Protein AF-A6UMP5-F1 (afdb_monomer)

Structure (mmCIF, N/CA/C/O backbone):
data_AF-A6UMP5-F1
#
_entry.id   AF-A6UMP5-F1
#
loop_
_atom_site.group_PDB
_atom_site.id
_atom_site.type_symbol
_atom_site.label_atom_id
_atom_site.label_alt_id
_atom_site.label_comp_id
_atom_site.label_asym_id
_atom_site.label_entity_id
_atom_site.label_seq_id
_atom_site.pdbx_PDB_ins_code
_atom_site.Cartn_x
_atom_site.Cartn_y
_atom_site.Cartn_z
_atom_site.occupancy
_atom_site.B_iso_or_equiv
_atom_site.auth_seq_id
_atom_site.auth_comp_id
_atom_site.auth_asym_id
_atom_site.auth_atom_id
_atom_site.pdbx_PDB_model_num
ATOM 1 N N . MET A 1 1 ? -2.781 -29.805 78.382 1.00 37.91 1 MET A N 1
ATOM 2 C CA . MET A 1 1 ? -1.887 -30.383 77.356 1.00 37.91 1 MET A CA 1
ATOM 3 C C . MET A 1 1 ? -2.589 -30.325 75.996 1.00 37.91 1 MET A C 1
ATOM 5 O O . MET A 1 1 ? -3.652 -30.906 75.868 1.00 37.91 1 MET A O 1
ATOM 9 N N . VAL A 1 2 ? -2.044 -29.500 75.085 1.00 35.91 2 VAL A N 1
ATOM 10 C CA . VAL A 1 2 ? -1.902 -29.628 73.604 1.00 35.91 2 VAL A CA 1
ATOM 11 C C . VAL A 1 2 ? -2.982 -30.444 72.845 1.00 35.91 2 VAL A C 1
ATOM 13 O O . VAL A 1 2 ? -3.069 -31.644 73.050 1.00 35.91 2 VAL A O 1
ATOM 16 N N . ARG A 1 3 ? -3.932 -29.865 72.080 1.00 38.81 3 ARG A N 1
ATOM 17 C CA . ARG A 1 3 ? -3.920 -29.326 70.679 1.00 38.81 3 ARG A CA 1
ATOM 18 C C . ARG A 1 3 ? -3.433 -30.275 69.549 1.00 38.81 3 ARG A C 1
ATOM 20 O O . ARG A 1 3 ? -2.250 -30.546 69.427 1.00 38.81 3 ARG A O 1
ATOM 27 N N . SER A 1 4 ? -4.336 -30.626 68.627 1.00 38.28 4 SER A N 1
ATOM 28 C CA . SER A 1 4 ? -4.109 -30.963 67.196 1.00 38.28 4 SER A CA 1
ATOM 29 C C . SER A 1 4 ? -5.464 -30.737 66.507 1.00 38.28 4 SER A C 1
ATOM 31 O O . SER A 1 4 ? -6.439 -31.331 66.945 1.00 38.28 4 SER A O 1
ATOM 33 N N . ILE A 1 5 ? -5.731 -29.747 65.645 1.00 47.59 5 ILE A N 1
ATOM 34 C CA . ILE A 1 5 ? -5.129 -29.271 64.382 1.00 47.59 5 ILE A CA 1
ATOM 35 C C . ILE A 1 5 ? -5.067 -30.364 63.308 1.00 47.59 5 ILE A C 1
ATOM 37 O O . ILE A 1 5 ? -4.047 -31.019 63.145 1.00 47.59 5 ILE A O 1
ATOM 41 N N . PHE A 1 6 ? -6.141 -30.481 62.521 1.00 43.03 6 PHE A N 1
ATOM 42 C CA . PHE A 1 6 ? -6.055 -30.896 61.122 1.00 43.03 6 PHE A CA 1
ATOM 43 C C . PHE A 1 6 ? -6.537 -29.736 60.252 1.00 43.03 6 PHE A C 1
ATOM 45 O O . PHE A 1 6 ? -7.717 -29.394 60.210 1.00 43.03 6 PHE A O 1
ATOM 52 N N . SER A 1 7 ? -5.556 -29.083 59.638 1.00 39.84 7 SER A N 1
ATOM 53 C CA . SER A 1 7 ? -5.697 -27.958 58.724 1.00 39.84 7 SER A CA 1
ATOM 54 C C . SER A 1 7 ? -5.942 -28.514 57.320 1.00 39.84 7 SER A C 1
ATOM 56 O O . SER A 1 7 ? -5.089 -29.221 56.788 1.00 39.84 7 SER A O 1
ATOM 58 N N . SER A 1 8 ? -7.107 -28.237 56.732 1.00 44.28 8 SER A N 1
ATOM 59 C CA . SER A 1 8 ? -7.372 -28.530 55.318 1.00 44.28 8 SER A CA 1
ATOM 60 C C . SER A 1 8 ? -6.789 -27.409 54.462 1.00 44.28 8 SER A C 1
ATOM 62 O O . SER A 1 8 ? -7.258 -26.274 54.501 1.00 44.28 8 SER A O 1
ATOM 64 N N . VAL A 1 9 ? -5.737 -27.7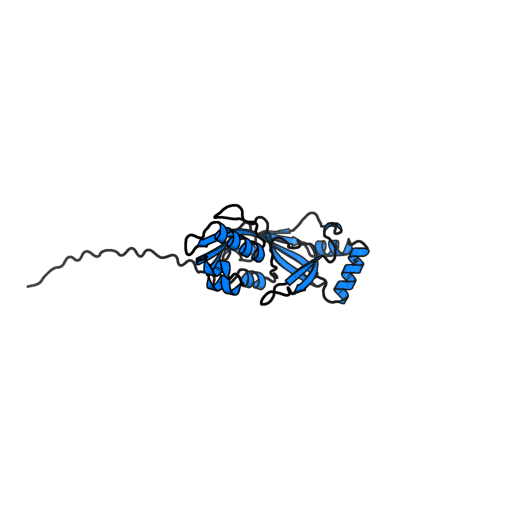35 53.714 1.00 45.66 9 VAL A N 1
ATOM 65 C CA . VAL A 1 9 ? -5.087 -26.847 52.746 1.00 45.66 9 VAL A CA 1
ATOM 66 C C . VAL A 1 9 ? -5.978 -26.745 51.509 1.00 45.66 9 VAL A C 1
ATOM 68 O O . VAL A 1 9 ? -6.121 -27.699 50.748 1.00 45.66 9 VAL A O 1
ATOM 71 N N . LEU A 1 10 ? -6.596 -25.579 51.327 1.00 44.38 10 LEU A N 1
ATOM 72 C CA . LEU A 1 10 ? -7.354 -25.224 50.133 1.00 44.38 10 LEU A CA 1
ATOM 73 C C . LEU A 1 10 ? -6.360 -24.872 49.015 1.00 44.38 10 LEU A C 1
ATOM 75 O O . LEU A 1 10 ? -5.630 -23.884 49.108 1.00 44.38 10 LEU A O 1
ATOM 79 N N . ALA A 1 11 ? -6.303 -25.704 47.977 1.00 43.59 11 ALA A N 1
ATOM 80 C CA . ALA A 1 11 ? -5.473 -25.477 46.802 1.00 43.59 11 ALA A CA 1
ATOM 81 C C . ALA A 1 11 ? -5.985 -24.257 46.013 1.00 43.59 11 ALA A C 1
ATOM 83 O O . ALA A 1 11 ? -7.078 -24.283 45.447 1.00 43.59 11 ALA A O 1
ATOM 84 N N . LEU A 1 12 ? -5.185 -23.187 45.967 1.00 40.38 12 LEU A N 1
ATOM 85 C CA . LEU A 1 12 ? -5.377 -22.085 45.028 1.00 40.38 12 LEU A CA 1
ATOM 86 C C . LEU A 1 12 ? -5.083 -22.584 43.608 1.00 40.38 12 LEU A C 1
ATOM 88 O O . LEU A 1 12 ? -3.931 -22.822 43.245 1.00 40.38 12 LEU A O 1
ATOM 92 N N . VAL A 1 13 ? -6.125 -22.690 42.786 1.00 44.62 13 VAL A N 1
ATOM 93 C CA . VAL A 1 13 ? -5.982 -22.769 41.331 1.00 44.62 13 VAL A CA 1
ATOM 94 C C . VAL A 1 13 ? -5.606 -21.371 40.844 1.00 44.62 13 VAL A C 1
ATOM 96 O O . VAL A 1 13 ? -6.455 -20.490 40.709 1.00 44.62 13 VAL A O 1
ATOM 99 N N . LEU A 1 14 ? -4.310 -21.153 40.621 1.00 41.78 14 LEU A N 1
ATOM 100 C CA . LEU A 1 14 ? -3.806 -20.008 39.872 1.00 41.78 14 LEU A CA 1
ATOM 101 C C . LEU A 1 14 ? -4.296 -20.141 38.427 1.00 41.78 14 LEU A C 1
ATOM 103 O O . LEU A 1 14 ? -3.706 -20.844 37.609 1.00 41.78 14 LEU A O 1
ATOM 107 N N . VAL A 1 15 ? -5.402 -19.463 38.125 1.00 46.81 15 VAL A N 1
ATOM 108 C CA . VAL A 1 15 ? -5.793 -19.126 36.758 1.00 46.81 15 VAL A CA 1
ATOM 109 C C . VAL A 1 15 ? -4.674 -18.254 36.201 1.00 46.81 15 VAL A C 1
ATOM 111 O O . VAL A 1 15 ? -4.573 -17.069 36.515 1.00 46.81 15 VAL A O 1
ATOM 114 N N . GLY A 1 16 ? -3.785 -18.869 35.423 1.00 34.59 16 GLY A N 1
ATOM 115 C CA . GLY A 1 16 ? -2.793 -18.160 34.636 1.00 34.59 16 GLY A CA 1
ATOM 116 C C . GLY A 1 16 ? -3.518 -17.243 33.661 1.00 34.59 16 GLY A C 1
ATOM 117 O O . GLY A 1 16 ? -4.024 -17.691 32.635 1.00 34.59 16 GLY A O 1
ATOM 118 N N . CYS A 1 17 ? -3.590 -15.956 33.997 1.00 35.16 17 CYS A N 1
ATOM 119 C CA . CYS A 1 17 ? -3.867 -14.911 33.030 1.00 35.16 17 CYS A CA 1
ATOM 120 C C . CYS A 1 17 ? -2.801 -15.021 31.940 1.00 35.16 17 CYS A C 1
ATOM 122 O O . CYS A 1 17 ? -1.655 -14.631 32.157 1.00 35.16 17 CYS A O 1
ATOM 124 N N . GLY A 1 18 ? -3.177 -15.560 30.780 1.00 35.16 18 GLY A N 1
ATOM 125 C CA . GLY A 1 18 ? -2.413 -15.385 29.557 1.00 35.16 18 GLY A CA 1
ATOM 126 C C . GLY A 1 18 ? -2.292 -13.889 29.307 1.00 35.16 18 GLY A C 1
ATOM 127 O O . GLY A 1 18 ? -3.238 -13.250 28.846 1.00 35.16 18 GLY A O 1
ATOM 128 N N . GLN A 1 19 ? -1.151 -13.319 29.682 1.00 34.88 19 GLN A N 1
ATOM 129 C CA . GLN A 1 19 ? -0.740 -12.009 29.218 1.00 34.88 19 GLN A CA 1
ATOM 130 C C . GLN A 1 19 ? -0.535 -12.159 27.715 1.00 34.88 19 GLN A C 1
ATOM 132 O O . GLN A 1 19 ? 0.485 -12.654 27.252 1.00 34.88 19 GLN A O 1
ATOM 137 N N . THR A 1 20 ? -1.558 -11.807 26.942 1.00 39.25 20 THR A N 1
ATOM 138 C CA . THR A 1 20 ? -1.355 -11.460 25.543 1.00 39.25 20 THR A CA 1
ATOM 139 C C . THR A 1 20 ? -0.443 -10.245 25.558 1.00 39.25 20 THR A C 1
ATOM 141 O O . THR A 1 20 ? -0.886 -9.164 25.958 1.00 39.25 20 THR A O 1
ATOM 144 N N . ASP A 1 21 ? 0.826 -10.439 25.210 1.00 34.69 21 ASP A N 1
ATOM 145 C CA . ASP A 1 21 ? 1.775 -9.355 25.000 1.00 34.69 21 ASP A CA 1
ATOM 146 C C . ASP A 1 21 ? 1.151 -8.367 24.013 1.00 34.69 21 ASP A C 1
ATOM 148 O O . ASP A 1 21 ? 1.003 -8.633 22.820 1.00 34.69 21 ASP A O 1
ATOM 152 N N . PHE A 1 22 ? 0.693 -7.230 24.533 1.00 40.16 22 PHE A N 1
ATOM 153 C CA . PHE A 1 22 ? 0.204 -6.146 23.703 1.00 40.16 22 PHE A CA 1
ATOM 154 C C . PHE A 1 22 ? 1.427 -5.528 23.040 1.00 40.16 22 PHE A C 1
ATOM 156 O O . PHE A 1 22 ? 2.141 -4.734 23.645 1.00 40.16 22 PHE A O 1
ATOM 163 N N . VAL A 1 23 ? 1.677 -5.932 21.800 1.00 43.41 23 VAL A N 1
ATOM 164 C CA . VAL A 1 23 ? 2.716 -5.373 20.941 1.00 43.41 23 VAL A CA 1
ATOM 165 C C . VAL A 1 23 ? 2.522 -3.854 20.873 1.00 43.41 23 VAL A C 1
ATOM 167 O O . VAL A 1 23 ? 1.543 -3.355 20.322 1.00 43.41 23 VAL A O 1
ATOM 170 N N . THR A 1 24 ? 3.455 -3.105 21.464 1.00 44.31 24 THR A N 1
ATOM 171 C CA . THR A 1 24 ? 3.462 -1.628 21.509 1.00 44.31 24 THR A CA 1
ATOM 172 C C . THR A 1 24 ? 3.920 -0.994 20.189 1.00 44.31 24 THR A C 1
ATOM 174 O O . THR A 1 24 ? 4.034 0.227 20.089 1.00 44.31 24 THR A O 1
ATOM 177 N N . TYR A 1 25 ? 4.225 -1.810 19.180 1.00 47.25 25 TYR A N 1
ATOM 178 C CA . TYR A 1 25 ? 4.705 -1.374 17.874 1.00 47.25 25 TYR A CA 1
ATOM 179 C C . TYR A 1 25 ? 3.523 -1.203 16.922 1.00 47.25 25 TYR A C 1
ATOM 181 O O . TYR A 1 25 ? 2.671 -2.082 16.817 1.00 47.25 25 TYR A O 1
ATOM 189 N N . SER A 1 26 ? 3.456 -0.071 16.223 1.00 55.75 26 SER A N 1
ATOM 190 C CA . SER A 1 26 ? 2.480 0.109 15.149 1.00 55.75 26 SER A CA 1
ATOM 191 C C . SER A 1 26 ? 2.785 -0.868 14.002 1.00 55.75 26 SER A C 1
ATOM 193 O O . SER A 1 26 ? 3.951 -1.246 13.821 1.00 55.75 26 SER A O 1
ATOM 195 N N . PRO A 1 27 ? 1.792 -1.208 13.151 1.00 58.31 27 PRO A N 1
ATOM 196 C CA . PRO A 1 27 ? 2.051 -1.906 11.886 1.00 58.31 27 PRO A CA 1
ATOM 197 C C . PRO A 1 27 ? 3.155 -1.207 11.096 1.00 58.31 27 PRO A C 1
ATOM 199 O O . PRO A 1 27 ? 3.928 -1.843 10.380 1.00 58.31 27 PRO A O 1
ATOM 202 N N . THR A 1 28 ? 3.263 0.111 11.309 1.00 61.44 28 THR A N 1
ATOM 203 C CA . THR A 1 28 ? 4.241 0.937 10.645 1.00 61.44 28 THR A CA 1
ATOM 204 C C . THR A 1 28 ? 5.686 0.690 10.996 1.00 61.44 28 THR A C 1
ATOM 206 O O . THR A 1 28 ? 6.529 0.610 10.106 1.00 61.44 28 THR A O 1
ATOM 209 N N . THR A 1 29 ? 5.970 0.457 12.268 1.00 61.91 29 THR A N 1
ATOM 210 C CA . THR A 1 29 ? 7.322 0.124 12.710 1.00 61.91 29 THR A CA 1
ATOM 211 C C . THR A 1 29 ? 7.740 -1.272 12.252 1.00 61.91 29 THR A C 1
ATOM 213 O O . THR A 1 29 ? 8.910 -1.492 11.947 1.00 61.91 29 THR A O 1
ATOM 216 N N . ILE A 1 30 ? 6.796 -2.215 12.175 1.00 61.56 30 ILE A N 1
ATOM 217 C CA . ILE A 1 30 ? 7.092 -3.602 11.798 1.00 61.56 30 ILE A CA 1
ATOM 218 C C . ILE A 1 30 ? 7.416 -3.706 10.309 1.00 61.56 30 ILE A C 1
ATOM 220 O O . ILE A 1 30 ? 8.455 -4.254 9.960 1.00 61.56 30 ILE A O 1
ATOM 224 N N . LEU A 1 31 ? 6.579 -3.151 9.431 1.00 62.19 31 LEU A N 1
ATOM 225 C CA . LEU A 1 31 ? 6.821 -3.216 7.985 1.00 62.19 31 LEU A CA 1
ATOM 226 C C . LEU A 1 31 ? 8.067 -2.412 7.573 1.00 62.19 31 LEU A C 1
ATOM 228 O O . LEU A 1 31 ? 8.857 -2.896 6.762 1.00 62.19 31 LEU A O 1
ATOM 232 N N . ALA A 1 32 ? 8.318 -1.259 8.204 1.00 66.19 32 ALA A N 1
ATOM 233 C CA . ALA A 1 32 ? 9.529 -0.473 7.957 1.00 66.19 32 ALA A CA 1
ATOM 234 C C . ALA A 1 32 ? 10.821 -1.242 8.289 1.00 66.19 32 ALA A C 1
ATOM 236 O O . ALA A 1 32 ? 11.812 -1.111 7.572 1.00 66.19 32 ALA A O 1
ATOM 237 N N . LYS A 1 33 ? 10.815 -2.097 9.326 1.00 63.81 33 LYS A N 1
ATOM 238 C CA . LYS A 1 33 ? 11.959 -2.964 9.675 1.00 63.81 33 LYS A CA 1
ATOM 239 C C . LYS A 1 33 ? 12.339 -3.921 8.539 1.00 63.81 33 LYS A C 1
ATOM 241 O O . LYS A 1 33 ? 13.504 -4.287 8.420 1.00 63.81 33 LYS A O 1
ATOM 246 N N . TYR A 1 34 ? 11.373 -4.302 7.708 1.00 58.72 34 TYR A N 1
ATOM 247 C CA . TYR A 1 34 ? 11.565 -5.193 6.564 1.00 58.72 34 TYR A CA 1
ATOM 248 C C . TYR A 1 34 ? 11.747 -4.440 5.238 1.00 58.72 34 TYR A C 1
ATOM 250 O O . TYR A 1 34 ? 11.666 -5.046 4.177 1.00 58.72 34 TYR A O 1
ATOM 258 N N . GLY A 1 35 ? 11.988 -3.125 5.282 1.00 53.66 35 GLY A N 1
ATOM 259 C CA . GLY A 1 35 ? 12.232 -2.307 4.092 1.00 53.66 35 GLY A CA 1
ATOM 260 C C . GLY A 1 35 ? 10.970 -1.875 3.341 1.00 53.66 35 GLY A C 1
ATOM 261 O O . GLY A 1 35 ? 11.079 -1.214 2.310 1.00 53.66 35 GLY A O 1
ATOM 262 N N . TYR A 1 36 ? 9.778 -2.192 3.853 1.00 54.38 36 TYR A N 1
ATOM 263 C CA . TYR A 1 36 ? 8.526 -1.750 3.250 1.00 54.38 36 TYR A CA 1
ATOM 264 C C . TYR A 1 36 ? 8.209 -0.317 3.669 1.00 54.38 36 TYR A C 1
ATOM 266 O O . TYR A 1 36 ? 8.103 -0.001 4.857 1.00 54.38 36 TYR A O 1
ATOM 274 N N . SER A 1 37 ? 8.001 0.547 2.680 1.00 64.00 37 SER A N 1
ATOM 275 C CA . SER A 1 37 ? 7.428 1.870 2.912 1.00 64.00 37 SER A CA 1
ATOM 276 C C . SER A 1 37 ? 5.922 1.735 3.064 1.00 64.00 37 SER A C 1
ATOM 278 O O . SER A 1 37 ? 5.274 1.036 2.280 1.00 64.00 37 SER A O 1
ATOM 280 N N . ILE A 1 38 ? 5.360 2.390 4.078 1.00 62.06 38 ILE A N 1
ATOM 281 C CA . ILE A 1 38 ? 3.915 2.377 4.297 1.00 62.06 38 ILE A CA 1
ATOM 282 C C . ILE A 1 38 ? 3.289 3.613 3.718 1.00 62.06 38 ILE A C 1
ATOM 284 O O . ILE A 1 38 ? 3.739 4.738 3.926 1.00 62.06 38 ILE A O 1
ATOM 288 N N . HIS A 1 39 ? 2.210 3.349 3.007 1.00 58.34 39 HIS A N 1
ATOM 289 C CA . HIS A 1 39 ? 1.476 4.322 2.248 1.00 58.34 39 HIS A CA 1
ATOM 290 C C . HIS A 1 39 ? 0.012 4.215 2.650 1.00 58.34 39 HIS A C 1
ATOM 292 O O . HIS A 1 39 ? -0.558 3.126 2.722 1.00 58.34 39 HIS A O 1
ATOM 298 N N . VAL A 1 40 ? -0.578 5.367 2.934 1.00 52.72 40 VAL A N 1
ATOM 299 C CA . VAL A 1 40 ? -2.001 5.510 3.210 1.00 52.72 40 VAL A CA 1
ATOM 300 C C . VAL A 1 40 ? -2.629 6.236 2.010 1.00 52.72 40 VAL A C 1
ATOM 302 O O . VAL A 1 40 ? -2.100 7.282 1.624 1.00 52.72 40 VAL A O 1
ATOM 305 N N . PRO A 1 41 ? -3.728 5.727 1.413 1.00 53.94 41 PRO A N 1
ATOM 306 C CA . PRO A 1 41 ? -4.463 4.526 1.805 1.00 53.94 41 PRO A CA 1
ATOM 307 C C . PRO A 1 41 ? -3.885 3.198 1.237 1.00 53.94 41 PRO A C 1
ATOM 309 O O . PRO A 1 41 ? -3.429 3.156 0.095 1.00 53.94 41 PRO A O 1
ATOM 312 N N . PRO A 1 42 ? -3.987 2.086 1.995 1.00 59.25 42 PRO A N 1
ATOM 313 C CA . PRO A 1 42 ? -3.627 0.714 1.586 1.00 59.25 42 PRO A CA 1
ATOM 314 C C . PRO A 1 42 ? -4.304 0.226 0.284 1.00 59.25 42 PRO A C 1
ATOM 316 O O . PRO A 1 42 ? -3.739 -0.501 -0.533 1.00 59.25 42 PRO A O 1
ATOM 319 N N . SER A 1 43 ? -5.546 0.651 0.054 1.00 52.78 43 SER A N 1
ATOM 320 C CA . SER A 1 43 ? -6.383 0.198 -1.065 1.00 52.78 43 SER A CA 1
ATOM 321 C C . SER A 1 43 ? -6.035 0.799 -2.426 1.00 52.78 43 SER A C 1
ATOM 323 O O . SER A 1 43 ? -6.535 0.312 -3.437 1.00 52.78 43 SER A O 1
ATOM 325 N N . SER A 1 44 ? -5.167 1.815 -2.484 1.00 55.59 44 SER A N 1
ATOM 326 C CA . SER A 1 44 ? -4.783 2.488 -3.732 1.00 55.59 44 SER A CA 1
ATOM 327 C C . SER A 1 44 ? -3.358 2.175 -4.191 1.00 55.59 44 SER A C 1
ATOM 329 O O . SER A 1 44 ? -2.787 2.951 -4.958 1.00 55.59 44 SER A O 1
ATOM 331 N N . LEU A 1 45 ? -2.734 1.109 -3.683 1.00 63.62 45 LEU A N 1
ATOM 332 C CA . LEU A 1 45 ? -1.324 0.856 -3.967 1.00 63.62 45 LEU A CA 1
ATOM 333 C C . LEU A 1 45 ? -1.077 0.200 -5.322 1.00 63.62 45 LEU A C 1
ATOM 335 O O . LEU A 1 45 ? -1.852 -0.609 -5.828 1.00 63.62 45 LEU A O 1
ATOM 339 N N . HIS A 1 46 ? 0.076 0.567 -5.868 1.00 73.69 46 HIS A N 1
ATOM 340 C CA . HIS A 1 46 ? 0.646 0.037 -7.092 1.00 73.69 46 HIS A CA 1
ATOM 341 C C . HIS A 1 46 ? 1.160 -1.386 -6.840 1.00 73.69 46 HIS A C 1
ATOM 343 O O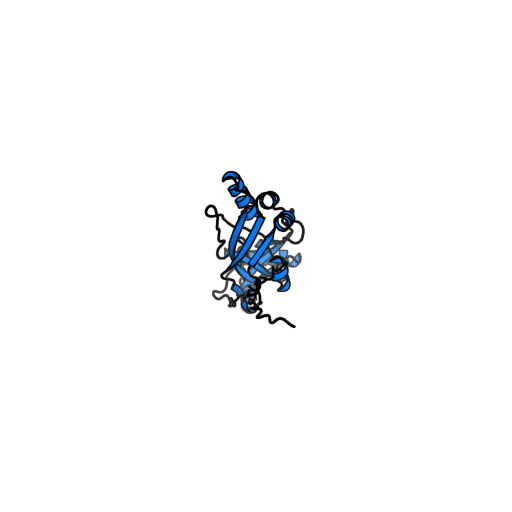 . HIS A 1 46 ? 1.914 -1.610 -5.894 1.00 73.69 46 HIS A O 1
ATOM 349 N N . GLY A 1 47 ? 0.747 -2.342 -7.673 1.00 81.38 47 GLY A N 1
ATOM 350 C CA . GLY A 1 47 ? 1.225 -3.722 -7.584 1.00 81.38 47 GLY A CA 1
ATOM 351 C C . GLY A 1 47 ? 2.703 -3.859 -7.977 1.00 81.38 47 GLY A C 1
ATOM 352 O O . GLY A 1 47 ? 3.291 -2.911 -8.512 1.00 81.38 47 GLY A O 1
ATOM 353 N N . PRO A 1 48 ? 3.314 -5.035 -7.737 1.00 86.00 48 PRO A N 1
ATOM 354 C CA . PRO A 1 48 ? 4.670 -5.315 -8.196 1.00 86.00 48 PRO A CA 1
ATOM 355 C C . PRO A 1 48 ? 4.821 -5.051 -9.697 1.00 86.00 48 PRO A C 1
ATOM 357 O O . PRO A 1 48 ? 3.910 -5.294 -10.485 1.00 86.00 48 PRO A O 1
ATOM 360 N N . GLY A 1 49 ? 5.979 -4.533 -10.092 1.00 86.88 49 GLY A N 1
ATOM 361 C CA . GLY A 1 49 ? 6.319 -4.169 -11.463 1.00 86.88 49 GLY A CA 1
ATOM 362 C C . GLY A 1 49 ? 5.995 -2.725 -11.845 1.00 86.88 49 GLY A C 1
ATOM 363 O O . GLY A 1 49 ? 6.644 -2.199 -12.750 1.00 86.88 49 GLY A O 1
ATOM 364 N N . ASN A 1 50 ? 5.049 -2.065 -11.166 1.00 90.19 50 ASN A N 1
ATOM 365 C CA . ASN A 1 50 ? 4.654 -0.695 -11.493 1.00 90.19 50 ASN A CA 1
ATOM 366 C C . ASN A 1 50 ? 5.835 0.283 -11.387 1.00 90.19 50 ASN A C 1
ATOM 368 O O . ASN A 1 50 ? 6.660 0.200 -10.473 1.00 90.19 50 ASN A O 1
ATOM 372 N N . LEU A 1 51 ? 5.873 1.251 -12.304 1.00 91.19 51 LEU A N 1
ATOM 373 C CA . LEU A 1 51 ? 6.863 2.327 -12.331 1.00 91.19 51 LEU A CA 1
ATOM 374 C C . LEU A 1 51 ? 6.251 3.580 -11.724 1.00 91.19 51 LEU A C 1
ATOM 376 O O . LEU A 1 51 ? 5.270 4.109 -12.249 1.00 91.19 51 LEU A O 1
ATOM 380 N N . VAL A 1 52 ? 6.832 4.057 -10.631 1.00 91.00 52 VAL A N 1
ATOM 381 C CA . VAL A 1 52 ? 6.229 5.078 -9.778 1.00 91.00 52 VAL A CA 1
ATOM 382 C C . VAL A 1 52 ? 7.214 6.188 -9.437 1.00 91.00 52 VAL A C 1
ATOM 384 O O . VAL A 1 52 ? 8.424 5.986 -9.363 1.00 91.00 52 VAL A O 1
ATOM 387 N N . TRP A 1 53 ? 6.682 7.380 -9.208 1.00 88.69 53 TRP A N 1
ATOM 388 C CA . TRP A 1 53 ? 7.393 8.501 -8.605 1.00 88.69 53 TRP A CA 1
ATOM 389 C C . TRP A 1 53 ? 6.803 8.764 -7.221 1.00 88.69 53 TRP A C 1
ATOM 391 O O . TRP A 1 53 ? 5.620 8.505 -6.986 1.00 88.69 53 TRP A O 1
ATOM 401 N N . LYS A 1 54 ? 7.613 9.281 -6.292 1.00 85.25 54 LYS A N 1
ATOM 402 C CA . LYS A 1 54 ? 7.158 9.587 -4.929 1.00 85.25 54 LYS A CA 1
ATOM 403 C C . LYS A 1 54 ? 6.991 11.088 -4.720 1.00 85.25 54 LYS A C 1
ATOM 405 O O . LYS A 1 54 ? 7.737 11.904 -5.268 1.00 85.25 54 LYS A O 1
ATOM 410 N N . ARG A 1 55 ? 6.032 11.455 -3.874 1.00 79.25 55 ARG A N 1
ATOM 411 C CA . ARG A 1 55 ? 5.924 12.778 -3.244 1.00 79.25 55 ARG A CA 1
ATOM 412 C C . ARG A 1 55 ? 5.517 12.637 -1.789 1.00 79.25 55 ARG A C 1
ATOM 414 O O . ARG A 1 55 ? 4.887 11.657 -1.412 1.00 79.25 55 ARG A O 1
ATOM 421 N N . GLN A 1 56 ? 5.837 13.634 -0.978 1.00 70.62 56 GLN A N 1
ATOM 422 C CA . GLN A 1 56 ? 5.333 13.694 0.391 1.00 70.62 56 GLN A CA 1
ATOM 423 C C . GLN A 1 56 ? 3.881 14.182 0.411 1.00 70.62 56 GLN A C 1
ATOM 425 O O . GLN A 1 56 ? 3.484 15.037 -0.391 1.00 70.62 56 GLN A O 1
ATOM 430 N N . ALA A 1 57 ? 3.080 13.627 1.319 1.00 63.53 57 ALA A N 1
ATOM 431 C CA . ALA A 1 57 ? 1.757 14.154 1.615 1.00 63.53 57 ALA A CA 1
ATOM 432 C C . ALA A 1 57 ? 1.888 15.501 2.344 1.00 63.53 57 ALA A C 1
ATOM 434 O O . ALA A 1 57 ? 2.653 15.638 3.292 1.00 63.53 57 ALA A O 1
ATOM 435 N N . ALA A 1 58 ? 1.121 16.503 1.914 1.00 54.22 58 ALA A N 1
ATOM 436 C CA . ALA A 1 58 ? 1.209 17.861 2.455 1.00 54.22 58 ALA A CA 1
ATOM 437 C C . ALA A 1 58 ? 0.645 18.016 3.887 1.00 54.22 58 ALA A C 1
ATOM 439 O O . ALA A 1 58 ? 0.806 19.076 4.479 1.00 54.22 58 ALA A O 1
ATOM 440 N N . SER A 1 59 ? -0.048 17.003 4.427 1.00 50.28 59 SER A N 1
ATOM 441 C CA . SER A 1 59 ? -0.963 17.165 5.573 1.00 50.28 59 SER A CA 1
ATOM 442 C C . SER A 1 59 ? -0.745 16.195 6.745 1.00 50.28 59 SER A C 1
ATOM 444 O O . SER A 1 59 ? -1.558 16.182 7.667 1.00 50.28 59 SER A O 1
ATOM 446 N N . SER A 1 60 ? 0.309 15.384 6.759 1.00 45.75 60 SER A N 1
ATOM 447 C CA . SER A 1 60 ? 0.492 14.359 7.797 1.00 45.75 60 SER A CA 1
ATOM 448 C C . SER A 1 60 ? 1.806 14.534 8.547 1.00 45.75 60 SER A C 1
ATOM 450 O O . SER A 1 60 ? 2.857 14.702 7.927 1.00 45.75 60 SER A O 1
ATOM 452 N N . SER A 1 61 ? 1.750 14.429 9.873 1.00 44.41 61 SER A N 1
ATOM 453 C CA . SER A 1 61 ? 2.922 14.278 10.732 1.00 44.41 61 SER A CA 1
ATOM 454 C C . SER A 1 61 ? 3.743 13.062 10.289 1.00 44.41 61 SER A C 1
ATOM 456 O O . SER A 1 61 ? 3.296 11.934 10.454 1.00 44.41 61 SER A O 1
ATOM 458 N N . GLU A 1 62 ? 4.915 13.342 9.722 1.00 50.56 62 GLU A N 1
ATOM 459 C CA . GLU A 1 62 ? 6.031 12.444 9.403 1.00 50.56 62 GLU A CA 1
ATOM 460 C C . GLU A 1 62 ? 5.742 11.205 8.516 1.00 50.56 62 GLU A C 1
ATOM 462 O O . GLU A 1 62 ? 5.031 10.270 8.868 1.00 50.56 62 GLU A O 1
ATOM 467 N N . ASN A 1 63 ? 6.428 11.171 7.366 1.00 52.06 63 ASN A N 1
ATOM 468 C CA . ASN A 1 63 ? 6.713 9.997 6.525 1.00 52.06 63 ASN A CA 1
ATOM 469 C C . ASN A 1 63 ? 5.586 9.361 5.692 1.00 52.06 63 ASN A C 1
ATOM 471 O O . ASN A 1 63 ? 5.820 8.309 5.098 1.00 52.06 63 ASN A O 1
ATOM 475 N N . GLN A 1 64 ? 4.419 9.994 5.529 1.00 59.00 64 GLN A N 1
ATOM 476 C CA . GLN A 1 64 ? 3.463 9.517 4.521 1.00 59.00 64 GLN A CA 1
ATOM 477 C C . GLN A 1 64 ? 3.925 9.907 3.112 1.00 59.00 64 GLN A C 1
ATOM 479 O O . GLN A 1 64 ? 3.997 11.084 2.735 1.00 59.00 64 GLN A O 1
ATOM 484 N N . LEU A 1 65 ? 4.243 8.889 2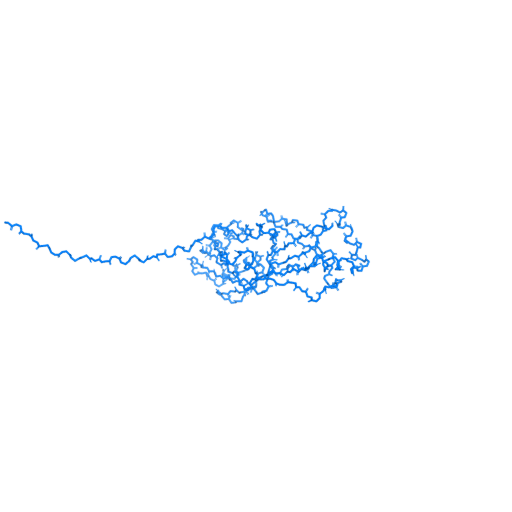.321 1.00 66.06 65 LEU A N 1
ATOM 485 C CA . LEU A 1 65 ? 4.585 9.025 0.916 1.00 66.06 65 LEU A CA 1
ATOM 486 C C . LEU A 1 65 ? 3.339 8.746 0.070 1.00 66.06 65 LEU A C 1
ATOM 488 O O . LEU A 1 65 ? 2.578 7.823 0.341 1.00 66.06 65 LEU A O 1
ATOM 492 N N . ILE A 1 66 ? 3.143 9.527 -0.983 1.00 73.00 66 ILE A N 1
ATOM 493 C CA . ILE A 1 66 ? 2.156 9.266 -2.028 1.00 73.00 66 ILE A CA 1
ATOM 494 C C . ILE A 1 66 ? 2.935 8.858 -3.268 1.00 73.00 66 ILE A C 1
ATOM 496 O O . ILE A 1 66 ? 3.878 9.548 -3.669 1.00 73.00 66 ILE A O 1
ATOM 500 N N . LEU A 1 67 ? 2.532 7.743 -3.862 1.00 79.50 67 LEU A N 1
ATOM 501 C CA . LEU A 1 67 ? 3.057 7.295 -5.139 1.00 79.50 67 LEU A CA 1
ATOM 502 C C . LEU A 1 67 ? 2.126 7.751 -6.257 1.00 79.50 67 LEU A C 1
ATOM 504 O O . LEU A 1 67 ? 0.909 7.824 -6.085 1.00 79.50 67 LEU A O 1
ATOM 508 N N . GLY A 1 68 ? 2.719 8.110 -7.385 1.00 83.50 68 GLY A N 1
ATOM 509 C CA . GLY A 1 68 ? 2.007 8.269 -8.640 1.00 83.50 68 GLY A CA 1
ATOM 510 C C . GLY A 1 68 ? 2.649 7.389 -9.697 1.00 83.50 68 GLY A C 1
ATOM 511 O O . GLY A 1 68 ? 3.862 7.189 -9.683 1.00 83.50 68 GLY A O 1
ATOM 512 N N . ASP A 1 69 ? 1.848 6.893 -10.634 1.00 88.62 69 ASP A N 1
ATOM 513 C CA . ASP A 1 69 ? 2.373 6.169 -11.787 1.00 88.62 69 ASP A CA 1
ATOM 514 C C . ASP A 1 69 ? 3.211 7.115 -12.660 1.00 88.62 69 ASP A C 1
ATOM 516 O O . ASP A 1 69 ? 2.781 8.219 -13.006 1.00 88.62 69 ASP A O 1
ATOM 520 N N . ILE A 1 70 ? 4.409 6.675 -13.040 1.00 90.88 70 ILE A N 1
ATOM 521 C CA . ILE A 1 70 ? 5.179 7.284 -14.134 1.00 90.88 70 ILE A CA 1
ATOM 522 C C . ILE A 1 70 ? 4.556 6.874 -15.467 1.00 90.88 70 ILE A C 1
ATOM 524 O O . ILE A 1 70 ? 4.402 7.691 -16.372 1.00 90.88 70 ILE A O 1
ATOM 528 N N . CYS A 1 71 ? 4.168 5.605 -15.565 1.00 89.62 71 CYS A N 1
ATOM 529 C CA . CYS A 1 71 ? 3.476 5.031 -16.704 1.00 89.62 71 CYS A CA 1
ATOM 530 C C . CYS A 1 71 ? 2.227 4.318 -16.193 1.00 89.62 71 CYS A C 1
ATOM 532 O O . CYS A 1 71 ? 2.305 3.530 -15.254 1.00 89.62 71 CYS A O 1
ATOM 534 N N . SER A 1 72 ? 1.072 4.600 -16.800 1.00 86.81 72 SER A N 1
ATOM 535 C CA . SER A 1 72 ? -0.173 3.945 -16.393 1.00 86.81 72 SER A CA 1
ATOM 536 C C . SER A 1 72 ? -0.051 2.426 -16.579 1.00 86.81 72 SER A C 1
ATOM 538 O O . SER A 1 72 ? 0.411 2.008 -17.644 1.00 86.81 72 SER A O 1
ATOM 540 N N . PRO A 1 73 ? -0.524 1.597 -15.627 1.00 83.44 73 PRO A N 1
ATOM 541 C CA . PRO A 1 73 ? -0.397 0.139 -15.704 1.00 83.44 73 PRO A CA 1
ATOM 542 C C . PRO A 1 73 ? -0.953 -0.468 -16.997 1.00 83.44 73 PRO A C 1
ATOM 544 O O . PRO A 1 73 ? -0.435 -1.461 -17.484 1.00 83.44 73 PRO A O 1
ATOM 547 N N . LYS A 1 74 ? -1.955 0.168 -17.618 1.00 84.44 74 LYS A N 1
ATOM 548 C CA . LYS A 1 74 ? -2.518 -0.265 -18.911 1.00 84.44 74 LYS A CA 1
ATOM 549 C C . LYS A 1 74 ? -1.538 -0.205 -20.092 1.00 84.44 74 LYS A C 1
ATOM 551 O O . LYS A 1 74 ? -1.834 -0.749 -21.148 1.00 84.44 74 LYS A O 1
ATOM 556 N N . PHE A 1 75 ? -0.429 0.518 -19.947 1.00 83.25 75 PHE A N 1
ATOM 557 C CA . PHE A 1 75 ? 0.624 0.651 -20.956 1.00 83.25 75 PHE A CA 1
ATOM 558 C C . PHE A 1 75 ? 1.872 -0.169 -20.610 1.00 83.25 75 PHE A C 1
ATOM 560 O O . PHE A 1 75 ? 2.879 -0.064 -21.309 1.00 83.25 75 PHE A O 1
ATOM 567 N N . ILE A 1 76 ? 1.821 -0.953 -19.532 1.00 85.94 76 ILE A N 1
ATOM 568 C CA . ILE A 1 76 ? 2.908 -1.814 -19.080 1.00 85.94 76 ILE A CA 1
ATOM 569 C C . ILE A 1 76 ? 2.509 -3.264 -19.355 1.00 85.94 76 ILE A C 1
ATOM 571 O O . ILE A 1 76 ? 1.412 -3.693 -19.000 1.00 85.94 76 ILE A O 1
ATOM 575 N N . ALA A 1 77 ? 3.407 -4.022 -19.980 1.00 86.62 77 ALA A N 1
ATOM 576 C CA . ALA A 1 77 ? 3.250 -5.461 -20.127 1.00 86.62 77 ALA A CA 1
ATOM 577 C C . ALA A 1 77 ? 3.798 -6.152 -18.873 1.00 86.62 77 ALA A C 1
ATOM 579 O O . ALA A 1 77 ? 5.010 -6.214 -18.666 1.00 86.62 77 ALA A O 1
ATOM 580 N N . PHE A 1 78 ? 2.899 -6.637 -18.020 1.00 85.94 78 PHE A N 1
ATOM 581 C CA . PHE A 1 78 ? 3.273 -7.411 -16.840 1.00 85.94 78 PHE A CA 1
ATOM 582 C C . PHE A 1 78 ? 3.422 -8.894 -17.203 1.00 85.94 78 PHE A C 1
ATOM 584 O O . PHE A 1 78 ? 2.560 -9.420 -17.907 1.00 85.94 78 PHE A O 1
ATOM 591 N N . PRO A 1 79 ? 4.475 -9.579 -16.730 1.00 83.31 79 PRO A N 1
ATOM 592 C CA . PRO A 1 79 ? 4.579 -11.031 -16.827 1.00 83.31 79 PRO A CA 1
ATOM 593 C C . PRO A 1 79 ? 3.431 -11.733 -16.088 1.00 83.31 79 PRO A C 1
ATOM 595 O O . PRO A 1 79 ? 2.959 -11.252 -15.061 1.00 83.31 79 PRO A O 1
ATOM 598 N N . ASP A 1 80 ? 3.005 -12.899 -16.575 1.00 74.38 80 ASP A N 1
ATOM 599 C CA . ASP A 1 80 ? 1.833 -13.598 -16.025 1.00 74.38 80 ASP A CA 1
ATOM 600 C C . ASP A 1 80 ? 2.064 -14.187 -14.619 1.00 74.38 80 ASP A C 1
ATOM 602 O O . ASP A 1 80 ? 1.117 -14.385 -13.851 1.00 74.38 80 ASP A O 1
ATOM 606 N N . SER A 1 81 ? 3.316 -14.485 -14.258 1.00 74.12 81 SER A N 1
ATOM 607 C CA . SER A 1 81 ? 3.654 -15.156 -13.001 1.00 74.12 81 SER A CA 1
ATOM 608 C C . SER A 1 81 ? 4.317 -14.215 -11.998 1.00 74.12 81 SER A C 1
ATOM 610 O O . SER A 1 81 ? 5.485 -13.861 -12.137 1.00 74.12 81 SER A O 1
ATOM 612 N N . LEU A 1 82 ? 3.586 -13.884 -10.934 1.00 78.06 82 LEU A N 1
ATOM 613 C CA . LEU A 1 82 ? 4.143 -13.298 -9.715 1.00 78.06 82 LEU A CA 1
ATOM 614 C C . LEU A 1 82 ? 4.620 -14.408 -8.781 1.00 78.06 82 LEU A C 1
ATOM 616 O O . LEU A 1 82 ? 3.875 -15.359 -8.518 1.00 78.06 82 LEU A O 1
ATOM 620 N N . SER A 1 83 ? 5.813 -14.249 -8.212 1.00 75.81 83 SER A N 1
ATOM 621 C CA . SER A 1 83 ? 6.215 -15.057 -7.068 1.00 75.81 83 SER A CA 1
ATOM 622 C C . SER A 1 83 ? 5.357 -14.652 -5.873 1.00 75.81 83 SER A C 1
ATOM 624 O O . SER A 1 83 ? 5.214 -13.468 -5.559 1.00 75.81 83 SER A O 1
ATOM 626 N N . ARG A 1 84 ? 4.741 -15.640 -5.224 1.00 76.00 84 ARG A N 1
ATOM 627 C CA . ARG A 1 84 ? 3.938 -15.434 -4.020 1.00 76.00 84 ARG A CA 1
ATOM 628 C C . ARG A 1 84 ? 4.560 -16.228 -2.895 1.00 76.00 84 ARG A C 1
ATOM 630 O O . ARG A 1 84 ? 4.731 -17.439 -3.013 1.00 76.00 84 ARG A O 1
ATOM 637 N N . SER A 1 85 ? 4.865 -15.552 -1.799 1.00 66.44 85 SER A N 1
ATOM 638 C CA . SER A 1 85 ? 5.307 -16.205 -0.576 1.00 66.44 85 SER A CA 1
ATOM 639 C C . SER A 1 85 ? 4.389 -15.842 0.585 1.00 66.44 85 SER A C 1
ATOM 641 O O . SER A 1 85 ? 3.754 -14.784 0.614 1.00 66.44 85 SER A O 1
ATOM 643 N N . SER A 1 86 ? 4.265 -16.755 1.546 1.00 58.56 86 SER A N 1
ATOM 644 C CA . SER A 1 86 ? 3.535 -16.478 2.779 1.00 58.56 86 SER A CA 1
ATOM 645 C C . SER A 1 86 ? 4.264 -15.393 3.566 1.00 58.56 86 SER A C 1
ATOM 647 O O . SER A 1 86 ? 5.462 -15.531 3.799 1.00 58.56 86 SER A O 1
ATOM 649 N N . ALA A 1 87 ? 3.550 -14.401 4.100 1.00 58.88 87 ALA A N 1
ATOM 650 C CA . ALA A 1 87 ? 4.136 -13.402 5.004 1.00 58.88 87 ALA A CA 1
ATOM 651 C C . ALA A 1 87 ? 4.760 -13.998 6.290 1.00 58.88 87 ALA A C 1
ATOM 653 O O . ALA A 1 87 ? 5.458 -13.306 7.030 1.00 58.88 87 ALA A O 1
ATOM 654 N N . GLU A 1 88 ? 4.511 -15.280 6.571 1.00 55.38 88 GLU A N 1
ATOM 655 C CA . GLU A 1 88 ? 5.178 -16.059 7.619 1.00 55.38 88 GLU A CA 1
ATOM 656 C C . GLU A 1 88 ? 6.701 -16.118 7.450 1.00 55.38 88 GLU A C 1
ATOM 658 O O . GLU A 1 88 ? 7.410 -16.133 8.455 1.00 55.38 88 GLU A O 1
ATOM 663 N N . SER A 1 89 ? 7.215 -16.052 6.216 1.00 58.31 89 SER A N 1
ATOM 664 C CA . SER A 1 89 ? 8.658 -15.976 5.942 1.00 58.31 89 SER A CA 1
ATOM 665 C C . SER A 1 89 ? 9.306 -14.686 6.465 1.00 58.31 89 SER A C 1
ATOM 667 O O . SER A 1 89 ? 10.514 -14.653 6.679 1.00 58.31 89 SER A O 1
ATOM 669 N N . LEU A 1 90 ? 8.506 -13.644 6.725 1.00 58.94 90 LEU A N 1
ATOM 670 C CA . LEU A 1 90 ? 8.940 -12.356 7.273 1.00 58.94 90 LEU A CA 1
ATOM 671 C C . LEU A 1 90 ? 8.718 -12.243 8.796 1.00 58.94 90 LEU A C 1
ATOM 673 O O . LEU A 1 90 ? 8.761 -11.143 9.344 1.00 58.94 90 LEU A O 1
ATOM 677 N N . ASP A 1 91 ? 8.417 -13.345 9.498 1.00 61.56 91 ASP A N 1
ATOM 678 C CA . ASP A 1 91 ? 8.067 -13.375 10.939 1.00 61.56 91 ASP A CA 1
ATOM 679 C C . ASP A 1 91 ? 6.894 -12.435 11.315 1.00 61.56 91 ASP A C 1
ATOM 681 O O . ASP A 1 91 ? 6.635 -12.149 12.485 1.00 61.56 91 ASP A O 1
ATOM 685 N N . PHE A 1 92 ? 6.134 -11.954 10.322 1.00 62.88 92 PHE A N 1
ATOM 686 C CA . PHE A 1 92 ? 4.982 -11.073 10.531 1.00 62.88 92 PHE A CA 1
ATOM 687 C C . PHE A 1 92 ? 3.826 -11.808 11.226 1.00 62.88 92 PHE A C 1
ATOM 689 O O . PHE A 1 92 ? 2.994 -11.198 11.897 1.00 62.88 92 PHE A O 1
ATOM 696 N N . SER A 1 93 ? 3.789 -13.136 11.112 1.00 56.84 93 SER A N 1
ATOM 697 C CA . SER A 1 93 ? 2.724 -13.995 11.630 1.00 56.84 93 SER A CA 1
ATOM 698 C C . SER A 1 93 ? 2.491 -13.890 13.137 1.00 56.84 93 SER A C 1
ATOM 700 O O . SER A 1 93 ? 1.361 -14.119 13.575 1.00 56.84 93 SER A O 1
ATOM 702 N N . LYS A 1 94 ? 3.506 -13.493 13.917 1.00 56.66 94 LYS A N 1
ATOM 703 C CA . LYS A 1 94 ? 3.407 -13.325 15.376 1.00 56.66 94 LYS A CA 1
ATOM 704 C C . LYS A 1 94 ? 2.734 -12.020 15.813 1.00 56.66 94 LYS A C 1
ATOM 706 O O . LYS A 1 94 ? 2.157 -11.988 16.891 1.00 56.66 94 LYS A O 1
ATOM 711 N N . ASN A 1 95 ? 2.749 -10.973 14.981 1.00 61.25 95 ASN A N 1
ATOM 712 C CA . ASN A 1 95 ? 2.340 -9.612 15.365 1.00 61.25 95 ASN A CA 1
ATOM 713 C C . ASN A 1 95 ? 1.234 -9.045 14.457 1.00 61.25 95 ASN A C 1
ATOM 715 O O . ASN A 1 95 ? 1.248 -7.867 14.117 1.00 61.25 95 ASN A O 1
ATOM 719 N N . ARG A 1 96 ? 0.282 -9.883 14.029 1.00 67.00 96 ARG A N 1
ATOM 720 C CA . ARG A 1 96 ? -0.774 -9.503 13.067 1.00 67.00 96 ARG A CA 1
ATOM 721 C C . ARG A 1 96 ? -1.905 -8.661 13.659 1.00 67.00 96 ARG A C 1
ATOM 723 O O . ARG A 1 96 ? -2.702 -8.124 12.894 1.00 67.00 96 ARG A O 1
ATOM 730 N N . ASP A 1 97 ? -1.987 -8.560 14.982 1.00 72.38 97 ASP A N 1
ATOM 731 C CA . ASP A 1 97 ? -3.072 -7.873 15.675 1.00 72.38 97 ASP A CA 1
ATOM 732 C C . ASP A 1 97 ? -2.550 -6.622 16.380 1.00 72.38 97 ASP A C 1
ATOM 734 O O . ASP A 1 97 ? -1.699 -6.684 17.267 1.00 72.38 97 ASP A O 1
ATOM 738 N N . PHE A 1 98 ? -3.098 -5.473 16.003 1.00 74.94 98 PHE A N 1
ATOM 739 C CA . PHE A 1 98 ? -2.700 -4.171 16.517 1.00 74.94 98 PHE A CA 1
ATOM 740 C C . PHE A 1 98 ? -3.863 -3.510 17.226 1.00 74.94 98 PHE A C 1
ATOM 742 O O . PHE A 1 98 ? -4.975 -3.435 16.704 1.00 74.94 98 PHE A O 1
ATOM 749 N N . LYS A 1 99 ? -3.599 -2.973 18.415 1.00 78.12 99 LYS A N 1
ATOM 750 C CA . LYS A 1 99 ? -4.610 -2.293 19.219 1.00 78.12 99 LYS A CA 1
ATOM 751 C C . LYS A 1 99 ? -4.252 -0.829 19.411 1.00 78.12 99 LYS A C 1
ATOM 753 O O . LYS A 1 99 ? -3.321 -0.487 20.135 1.00 78.12 99 LYS A O 1
ATOM 758 N N . PHE A 1 100 ? -5.067 0.045 18.841 1.00 76.81 100 PHE A N 1
ATOM 759 C CA . PHE A 1 100 ? -4.976 1.483 19.041 1.00 76.81 100 PHE A CA 1
ATOM 760 C C . PHE A 1 100 ? -5.920 1.898 20.162 1.00 76.81 100 PHE A C 1
ATOM 762 O O . PHE A 1 100 ? -7.139 1.765 20.056 1.00 76.81 100 PHE A O 1
ATOM 769 N N . THR A 1 101 ? -5.360 2.400 21.259 1.00 82.56 101 THR A N 1
ATOM 770 C CA . THR A 1 101 ? -6.141 3.044 22.323 1.00 82.56 101 THR A CA 1
ATOM 771 C C . THR A 1 101 ? -6.566 4.446 21.891 1.00 82.56 101 THR A C 1
ATOM 773 O O . THR A 1 101 ? -6.024 4.998 20.936 1.00 82.56 101 THR A O 1
ATOM 776 N N . ALA A 1 102 ? -7.481 5.076 22.630 1.00 76.00 102 ALA A N 1
ATOM 777 C CA . ALA A 1 102 ? -7.867 6.468 22.386 1.00 76.00 102 ALA A CA 1
ATOM 778 C C . ALA A 1 102 ? -6.665 7.429 22.244 1.00 76.00 102 ALA A C 1
ATOM 780 O O . ALA A 1 102 ? -6.685 8.307 21.388 1.00 76.00 102 ALA A O 1
ATOM 781 N N . ASN A 1 103 ? -5.600 7.249 23.035 1.00 73.31 103 ASN A N 1
ATOM 782 C CA . ASN A 1 103 ? -4.387 8.064 22.907 1.00 73.31 103 ASN A CA 1
ATOM 783 C C . ASN A 1 103 ? -3.621 7.774 21.608 1.00 73.31 103 ASN A C 1
ATOM 785 O O . ASN A 1 103 ? -3.105 8.705 20.998 1.00 73.31 103 ASN A O 1
ATOM 789 N N . GLY A 1 104 ? -3.574 6.514 21.167 1.00 68.12 104 GLY A N 1
ATOM 790 C CA . GLY A 1 104 ? -3.011 6.143 19.866 1.00 68.12 104 GLY A CA 1
ATOM 791 C C . GLY A 1 104 ? -3.792 6.762 18.705 1.00 68.12 104 GLY A C 1
ATOM 792 O O . GLY A 1 104 ? -3.192 7.348 17.814 1.00 68.12 104 GLY A O 1
ATOM 793 N N . LEU A 1 105 ? -5.126 6.739 18.772 1.00 71.00 105 LEU A N 1
ATOM 794 C CA . LEU A 1 105 ? -5.996 7.362 17.767 1.00 71.00 105 LEU A CA 1
ATOM 795 C C . LEU A 1 105 ? -5.792 8.885 17.686 1.00 71.00 105 LEU A C 1
ATOM 797 O O . LEU A 1 105 ? -5.715 9.428 16.591 1.00 71.00 105 LEU A O 1
ATOM 801 N N . LYS A 1 106 ? -5.613 9.582 18.821 1.00 72.44 106 LYS A N 1
ATOM 802 C CA . LYS A 1 106 ? -5.285 11.025 18.811 1.00 72.44 106 LYS A CA 1
ATOM 803 C C . LYS A 1 106 ? -3.971 11.322 18.097 1.00 72.44 106 LYS A C 1
ATOM 805 O O . LYS A 1 106 ? -3.888 12.324 17.397 1.00 72.44 106 LYS A O 1
ATOM 810 N N . LYS A 1 107 ? -2.954 10.477 18.293 1.00 67.81 107 LYS A N 1
ATOM 811 C CA . LYS A 1 107 ? -1.646 10.633 17.636 1.00 67.81 107 LYS A CA 1
ATOM 812 C C . LYS A 1 107 ? -1.727 10.437 16.122 1.00 67.81 107 LYS A C 1
ATOM 814 O O . LYS A 1 107 ? -0.942 11.043 15.413 1.00 67.81 107 LYS A O 1
ATOM 819 N N . LEU A 1 108 ? -2.691 9.647 15.652 1.00 63.66 108 LEU A N 1
ATOM 820 C CA . LEU A 1 108 ? -3.003 9.474 14.230 1.00 63.66 108 LEU A CA 1
ATOM 821 C C . LEU A 1 108 ? -3.895 10.592 13.666 1.00 63.66 108 LEU A C 1
ATOM 823 O O . LEU A 1 108 ? -4.359 10.493 12.543 1.00 63.66 108 LEU A O 1
ATOM 827 N N . GLY A 1 109 ? -4.193 11.638 14.443 1.00 68.06 109 GLY A N 1
ATOM 828 C CA . GLY A 1 109 ? -5.082 12.700 13.982 1.00 68.06 109 GLY A CA 1
ATOM 829 C C . GLY A 1 109 ? -6.554 12.280 13.883 1.00 68.06 109 GLY A C 1
ATOM 830 O O . GLY A 1 109 ? -7.309 12.926 13.173 1.00 68.06 109 GLY A O 1
ATOM 831 N N . LEU A 1 110 ? -6.968 11.223 14.595 1.00 75.75 110 LEU A N 1
ATOM 832 C CA . LEU A 1 110 ? -8.344 10.709 14.606 1.00 75.75 110 LEU A CA 1
ATOM 833 C C . LEU A 1 110 ? -9.073 11.168 15.875 1.00 75.75 110 LEU A C 1
ATOM 835 O O . LEU A 1 110 ? -9.355 10.378 16.789 1.00 75.75 110 LEU A O 1
ATOM 839 N N . GLN A 1 111 ? -9.295 12.478 16.011 1.00 81.88 111 GLN A N 1
ATOM 840 C CA . GLN A 1 111 ? -9.801 13.078 17.252 1.00 81.88 111 GLN A CA 1
ATOM 841 C C . GLN A 1 111 ? -11.250 12.678 17.539 1.00 81.88 111 GLN A C 1
ATOM 843 O O . GLN A 1 111 ? -11.611 12.507 18.714 1.00 81.88 111 GLN A O 1
ATOM 848 N N . LEU A 1 112 ? -12.075 12.484 16.505 1.00 82.81 112 LEU A N 1
ATOM 849 C CA . LEU A 1 112 ? -13.452 12.040 16.692 1.00 82.81 112 LEU A CA 1
ATOM 850 C C . LEU A 1 112 ? -13.466 10.592 17.196 1.00 82.81 112 LEU A C 1
ATOM 852 O O . LEU A 1 112 ? -14.058 10.302 18.240 1.00 82.81 112 LEU A O 1
ATOM 856 N N . SER A 1 113 ? -12.732 9.702 16.530 1.00 83.06 113 SER A N 1
ATOM 857 C CA . SER A 1 113 ? -12.558 8.305 16.933 1.00 83.06 113 SER A CA 1
ATOM 858 C C . SER A 1 113 ? -12.002 8.194 18.348 1.00 83.06 113 SER A C 1
ATOM 860 O O . SER A 1 113 ? -12.550 7.463 19.168 1.00 83.06 113 SER A O 1
ATOM 862 N N . ALA A 1 114 ? -10.979 8.973 18.703 1.00 84.06 114 ALA A N 1
ATOM 863 C CA . ALA A 1 114 ? -10.411 8.970 20.048 1.00 84.06 114 ALA A CA 1
ATOM 864 C C . ALA A 1 114 ? -11.401 9.387 21.149 1.00 84.06 114 ALA A C 1
ATOM 866 O O . ALA A 1 114 ? -11.270 8.970 22.308 1.00 84.06 114 ALA A O 1
ATOM 867 N N . THR A 1 115 ? -12.382 10.222 20.814 1.00 86.69 115 THR A N 1
ATOM 868 C CA . THR A 1 115 ? -13.400 10.690 21.760 1.00 86.69 115 THR A CA 1
ATOM 869 C C . THR A 1 115 ? -14.380 9.572 22.102 1.00 86.69 115 THR A C 1
ATOM 871 O O . THR A 1 115 ? -14.644 9.329 23.281 1.00 86.69 115 THR A O 1
ATOM 874 N N . TYR A 1 116 ? -14.850 8.834 21.096 1.00 86.44 116 TYR A N 1
ATOM 875 C CA . TYR A 1 116 ? -15.942 7.867 21.242 1.00 86.44 116 TYR A CA 1
ATOM 876 C C . TYR A 1 116 ? -15.493 6.405 21.341 1.00 86.44 116 TYR A C 1
ATOM 878 O O . TYR A 1 116 ? -16.214 5.584 21.912 1.00 86.44 116 TYR A O 1
ATOM 886 N N . LEU A 1 117 ? -14.304 6.066 20.845 1.00 84.88 117 LEU A N 1
ATOM 887 C CA . LEU A 1 117 ? -13.746 4.718 20.903 1.00 84.88 117 LEU A CA 1
ATOM 888 C C . LEU A 1 117 ? -12.820 4.553 22.105 1.00 84.88 117 LEU A C 1
ATOM 890 O O . LEU A 1 117 ? -11.994 5.408 22.426 1.00 84.88 117 LEU A O 1
ATOM 894 N N . SER A 1 118 ? -12.976 3.423 22.785 1.00 83.75 118 SER A N 1
ATOM 895 C CA . SER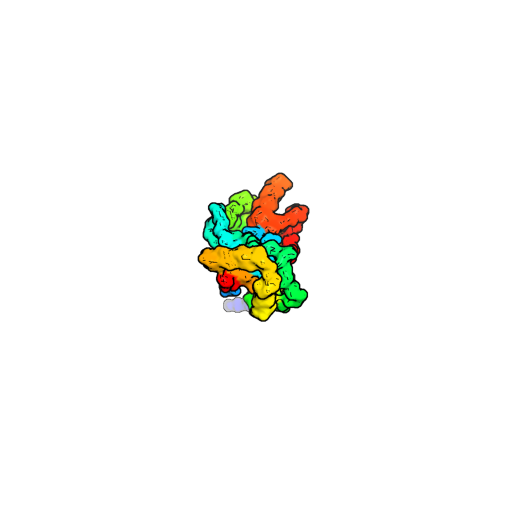 A 1 118 ? -12.056 2.932 23.807 1.00 83.75 118 SER A CA 1
ATOM 896 C C . SER A 1 118 ? -10.817 2.348 23.133 1.00 83.75 118 SER A C 1
ATOM 898 O O . SER A 1 118 ? -9.685 2.678 23.494 1.00 83.75 118 SER A O 1
ATOM 900 N N . SER A 1 119 ? -11.037 1.534 22.096 1.00 82.12 119 SER A N 1
ATOM 901 C CA . SER A 1 119 ? -9.969 1.007 21.250 1.00 82.12 119 SER A CA 1
ATOM 902 C C . SER A 1 119 ? -10.461 0.644 19.851 1.00 82.12 119 SER A C 1
ATOM 904 O O . SER A 1 119 ? -11.643 0.349 19.661 1.00 82.12 119 SER A O 1
ATOM 906 N N . VAL A 1 120 ? -9.528 0.626 18.905 1.00 80.06 120 VAL A N 1
ATOM 907 C CA . VAL A 1 120 ? -9.657 -0.004 17.589 1.00 80.06 120 V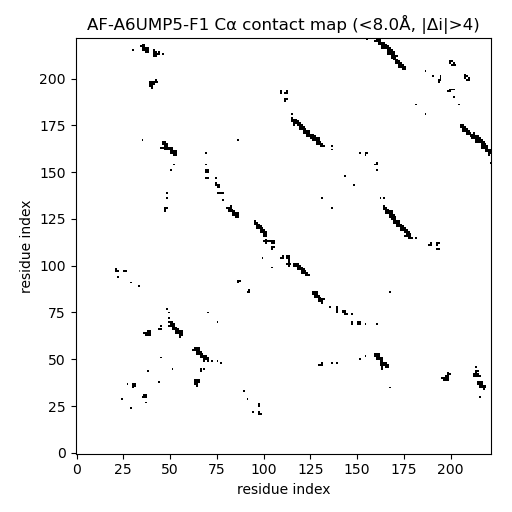AL A CA 1
ATOM 908 C C . VAL A 1 120 ? -8.672 -1.159 17.555 1.00 80.06 120 VAL A C 1
ATOM 910 O O . VAL A 1 120 ? -7.483 -0.948 17.790 1.00 80.06 120 VAL A O 1
ATOM 913 N N . ASN A 1 121 ? -9.158 -2.370 17.297 1.00 81.25 121 ASN A N 1
ATOM 914 C CA . ASN A 1 121 ? -8.293 -3.511 17.014 1.00 81.25 121 ASN A CA 1
ATOM 915 C C . ASN A 1 121 ? -8.291 -3.740 15.505 1.00 81.25 121 ASN A C 1
ATOM 917 O O . ASN A 1 121 ? -9.364 -3.785 14.901 1.00 81.25 121 ASN A O 1
ATOM 921 N N . ILE A 1 122 ? -7.100 -3.856 14.936 1.00 78.00 122 ILE A N 1
ATOM 922 C CA . ILE A 1 122 ? -6.845 -4.099 13.522 1.00 78.00 122 ILE A CA 1
ATOM 923 C C . ILE A 1 122 ? -6.137 -5.443 13.422 1.00 78.00 122 ILE A C 1
ATOM 925 O O . ILE A 1 122 ? -5.078 -5.613 14.021 1.00 78.00 122 ILE A O 1
ATOM 929 N N . SER A 1 123 ? -6.708 -6.370 12.665 1.00 79.69 123 SER A N 1
ATOM 930 C CA . SER A 1 123 ? -6.156 -7.705 12.453 1.00 79.69 123 SER A CA 1
ATOM 931 C C . SER A 1 123 ? -5.846 -7.920 10.980 1.00 79.69 123 SER A C 1
ATOM 933 O O . SER A 1 123 ? -6.728 -7.774 10.137 1.00 79.69 123 SER A O 1
ATOM 935 N N . PHE A 1 124 ? -4.613 -8.314 10.675 1.00 79.06 124 PHE A N 1
ATOM 936 C CA . PHE A 1 124 ? -4.195 -8.691 9.326 1.00 79.06 124 PHE A CA 1
ATOM 937 C C . PHE A 1 124 ? -4.498 -10.176 9.071 1.00 79.06 124 PHE A C 1
ATOM 939 O O . PHE A 1 124 ? -4.029 -11.058 9.795 1.00 79.06 124 PHE A O 1
ATOM 946 N N . LYS A 1 125 ? -5.286 -10.462 8.034 1.00 79.06 125 LYS A N 1
ATOM 947 C CA . LYS A 1 125 ? -5.671 -11.802 7.566 1.00 79.06 125 LYS A CA 1
ATOM 948 C C . LYS A 1 125 ? -5.168 -12.025 6.142 1.00 79.06 125 LYS A C 1
ATOM 950 O O . LYS A 1 125 ? -4.858 -11.069 5.444 1.00 79.06 125 LYS A O 1
ATOM 955 N N . ASN A 1 126 ? -5.069 -13.288 5.721 1.00 79.00 126 ASN A N 1
ATOM 956 C CA . ASN A 1 126 ? -4.682 -13.670 4.352 1.00 79.00 126 ASN A CA 1
ATOM 957 C C . ASN A 1 126 ? -3.433 -12.925 3.840 1.00 79.00 126 ASN A C 1
ATOM 959 O O . ASN A 1 126 ? -3.398 -12.422 2.723 1.00 79.00 126 ASN A O 1
ATOM 963 N N . THR A 1 127 ? -2.427 -12.808 4.709 1.00 79.88 127 THR A N 1
ATOM 964 C CA . THR A 1 127 ? -1.214 -12.030 4.458 1.00 79.88 127 THR A CA 1
ATOM 965 C C . THR A 1 127 ? -0.302 -12.749 3.463 1.00 79.88 127 THR A C 1
ATOM 967 O O . THR A 1 127 ? 0.191 -13.841 3.764 1.00 79.88 127 THR A O 1
ATOM 970 N N . GLU A 1 128 ? -0.027 -12.123 2.326 1.00 82.62 128 GLU A N 1
ATOM 971 C CA . GLU A 1 128 ? 0.858 -12.617 1.271 1.00 82.62 128 GLU A CA 1
ATOM 972 C C . GLU A 1 128 ? 1.882 -11.550 0.867 1.00 82.62 128 GLU A C 1
ATOM 974 O O . GLU A 1 128 ? 1.611 -10.349 0.911 1.00 82.62 128 GLU A O 1
ATOM 979 N N . VAL A 1 129 ? 3.066 -11.993 0.459 1.00 84.12 129 VAL A N 1
ATOM 980 C CA . VAL A 1 129 ? 4.080 -11.154 -0.181 1.00 84.12 129 VAL A CA 1
ATOM 981 C C . VAL A 1 129 ? 4.081 -11.502 -1.661 1.00 84.12 129 VAL A C 1
ATOM 983 O O . VAL A 1 129 ? 4.220 -12.672 -2.026 1.00 84.12 129 VAL A O 1
ATOM 986 N N . GLN A 1 130 ? 3.888 -10.491 -2.502 1.00 86.31 130 GLN A N 1
ATOM 987 C CA . GLN A 1 130 ? 3.890 -10.618 -3.955 1.00 86.31 130 GLN A CA 1
ATOM 988 C C . GLN A 1 130 ? 5.113 -9.913 -4.525 1.00 86.31 130 GLN A C 1
ATOM 990 O O . GLN A 1 130 ? 5.313 -8.735 -4.245 1.00 86.31 130 GLN A O 1
ATOM 995 N N . GLU A 1 131 ? 5.902 -10.605 -5.340 1.00 86.75 131 GLU A N 1
ATOM 996 C CA . GLU A 1 131 ? 7.157 -10.089 -5.894 1.00 86.75 131 GLU A CA 1
ATOM 997 C C . GLU A 1 131 ? 7.355 -10.557 -7.338 1.00 86.75 131 GLU A C 1
ATOM 999 O O . GLU A 1 131 ? 6.945 -11.659 -7.716 1.00 86.75 131 GLU A O 1
ATOM 1004 N N . TYR A 1 132 ? 8.025 -9.731 -8.139 1.00 86.94 132 TYR A N 1
ATOM 1005 C CA . TYR A 1 132 ? 8.617 -10.173 -9.403 1.00 86.94 132 TYR A CA 1
ATOM 1006 C C . TYR A 1 132 ? 10.096 -10.491 -9.213 1.00 86.94 132 TYR A C 1
ATOM 1008 O O . TYR A 1 132 ? 10.776 -9.890 -8.379 1.00 86.94 132 TYR A O 1
ATOM 1016 N N . SER A 1 133 ? 10.613 -11.408 -10.031 1.00 86.94 133 SER A N 1
ATOM 1017 C CA . SER A 1 133 ? 12.055 -11.622 -10.107 1.00 86.94 133 SER A CA 1
ATOM 1018 C C . SER A 1 133 ? 12.761 -10.382 -10.675 1.00 86.94 133 SER A C 1
ATOM 1020 O O . SER A 1 133 ? 12.165 -9.563 -11.379 1.00 86.94 133 SER A O 1
ATOM 1022 N N . LEU A 1 134 ? 14.063 -10.239 -10.418 1.00 86.50 134 LEU A N 1
ATOM 1023 C CA . LEU A 1 134 ? 14.848 -9.138 -10.995 1.00 86.50 134 LEU A CA 1
ATOM 1024 C C . LEU A 1 134 ? 14.873 -9.175 -12.534 1.00 86.50 134 LEU A C 1
ATOM 1026 O O . LEU A 1 134 ? 14.984 -8.126 -13.175 1.00 86.50 134 LEU A O 1
ATOM 1030 N N . GLU A 1 135 ? 14.768 -10.366 -13.124 1.00 87.25 135 GLU A N 1
ATOM 1031 C CA . GLU A 1 135 ? 14.692 -10.558 -14.573 1.00 87.25 135 GLU A CA 1
ATOM 1032 C C . GLU A 1 135 ? 13.360 -10.051 -15.128 1.00 87.25 135 GLU A C 1
ATOM 1034 O O . GLU A 1 135 ? 13.355 -9.273 -16.082 1.00 87.25 135 GLU A O 1
ATOM 1039 N N . ASP A 1 136 ? 12.249 -10.388 -14.472 1.00 90.12 136 ASP A N 1
ATOM 1040 C CA . ASP A 1 136 ? 10.909 -9.907 -14.821 1.00 90.12 136 ASP A CA 1
ATOM 1041 C C . ASP A 1 136 ? 10.806 -8.387 -14.697 1.00 90.12 136 ASP A C 1
ATOM 1043 O O . ASP A 1 136 ? 10.331 -7.707 -15.608 1.00 90.12 136 ASP A O 1
ATOM 1047 N N . LEU A 1 137 ? 11.327 -7.819 -13.607 1.00 90.12 137 LEU A N 1
ATOM 1048 C CA . LEU A 1 137 ? 11.358 -6.370 -13.401 1.00 90.12 137 LEU A CA 1
ATOM 1049 C C . LEU A 1 137 ? 12.168 -5.660 -14.487 1.00 90.12 137 LEU A C 1
ATOM 1051 O O . LEU A 1 137 ? 11.764 -4.599 -14.971 1.00 90.12 137 LEU A O 1
ATOM 1055 N N . ARG A 1 138 ? 13.294 -6.250 -14.906 1.00 89.88 138 ARG A N 1
ATOM 1056 C CA . ARG A 1 138 ? 14.086 -5.754 -16.037 1.00 89.88 138 ARG A CA 1
ATOM 1057 C C . ARG A 1 138 ? 13.322 -5.882 -17.354 1.00 89.88 138 ARG A C 1
ATOM 1059 O O . ARG A 1 138 ? 13.347 -4.938 -18.139 1.00 89.88 138 ARG A O 1
ATOM 1066 N N . SER A 1 139 ? 12.635 -6.998 -17.581 1.00 90.06 139 SER A N 1
ATOM 1067 C CA . SER A 1 139 ? 11.804 -7.229 -18.766 1.00 90.06 139 SER A CA 1
ATOM 1068 C C . SER A 1 139 ? 10.702 -6.173 -18.892 1.00 90.06 139 SER A C 1
ATOM 1070 O O . SER A 1 139 ? 10.579 -5.536 -19.938 1.00 90.06 139 SER A O 1
ATOM 1072 N N . ILE A 1 140 ? 10.003 -5.872 -17.792 1.00 90.94 140 ILE A N 1
ATOM 1073 C CA . ILE A 1 140 ? 8.999 -4.802 -17.717 1.00 90.94 140 ILE A CA 1
ATOM 1074 C C . ILE A 1 140 ? 9.586 -3.468 -18.193 1.00 90.94 140 ILE A C 1
ATOM 1076 O O . ILE A 1 140 ? 9.014 -2.828 -19.075 1.00 90.94 140 ILE A O 1
ATOM 1080 N N . ARG A 1 141 ? 10.756 -3.068 -17.674 1.00 91.00 141 ARG A N 1
ATOM 1081 C CA . ARG A 1 141 ? 11.425 -1.814 -18.073 1.00 91.00 141 ARG A CA 1
ATOM 1082 C C . ARG A 1 141 ? 11.806 -1.794 -19.553 1.00 91.00 141 ARG A C 1
ATOM 1084 O O . ARG A 1 141 ? 11.680 -0.760 -20.200 1.00 91.00 141 ARG A O 1
ATOM 1091 N N . ASN A 1 142 ? 12.240 -2.930 -20.089 1.00 90.00 142 ASN A N 1
ATOM 1092 C CA . ASN A 1 142 ? 12.641 -3.052 -21.489 1.00 90.00 142 ASN A CA 1
ATOM 1093 C C . ASN A 1 142 ? 11.444 -3.096 -22.453 1.00 90.00 142 ASN A C 1
ATOM 1095 O O . ASN A 1 142 ? 11.604 -2.800 -23.633 1.00 90.00 142 ASN A O 1
ATOM 1099 N N . SER A 1 143 ? 10.255 -3.454 -21.963 1.00 90.00 143 SER A N 1
ATOM 1100 C CA . SER A 1 143 ? 9.024 -3.541 -22.760 1.00 90.00 143 SER A CA 1
ATOM 1101 C C . SER A 1 143 ? 8.294 -2.204 -22.945 1.00 90.00 143 SER A C 1
ATOM 1103 O O . SER A 1 143 ? 7.272 -2.145 -23.631 1.00 90.00 143 SER A O 1
ATOM 1105 N N . LEU A 1 144 ? 8.783 -1.124 -22.326 1.00 92.06 144 LEU A N 1
ATOM 1106 C CA . LEU A 1 144 ? 8.094 0.162 -22.339 1.00 92.06 144 LEU A CA 1
ATOM 1107 C C . LEU A 1 144 ? 8.040 0.761 -23.745 1.00 92.06 144 LEU A C 1
ATOM 1109 O O . LEU A 1 144 ? 9.052 0.911 -24.427 1.00 92.06 144 LEU A O 1
ATOM 1113 N N . GLY A 1 145 ? 6.846 1.207 -24.135 1.00 90.81 145 GLY A N 1
ATOM 1114 C CA . GLY A 1 145 ? 6.680 2.049 -25.314 1.00 90.81 145 GLY A CA 1
ATOM 1115 C C . GLY A 1 145 ? 7.410 3.398 -25.176 1.00 90.81 145 GLY A C 1
ATOM 1116 O O . GLY A 1 145 ? 7.728 3.833 -24.062 1.00 90.81 145 GLY A O 1
ATOM 1117 N N . PRO A 1 146 ? 7.615 4.123 -26.290 1.00 92.75 146 PRO A N 1
ATOM 1118 C CA . PRO A 1 146 ? 8.471 5.313 -26.338 1.00 92.75 146 PRO A CA 1
ATOM 1119 C C . PRO A 1 146 ? 8.032 6.426 -25.378 1.00 92.75 146 PRO A C 1
ATOM 1121 O O . PRO A 1 146 ? 8.870 7.078 -24.764 1.00 92.75 146 PRO A O 1
ATOM 1124 N N . VAL A 1 147 ? 6.720 6.612 -25.191 1.00 92.38 147 VAL A N 1
ATOM 1125 C CA . VAL A 1 147 ? 6.179 7.627 -24.271 1.00 92.38 147 VAL A CA 1
ATOM 1126 C C . VAL A 1 147 ? 6.522 7.302 -22.817 1.00 92.38 147 VAL A C 1
ATOM 1128 O O . VAL A 1 147 ? 6.980 8.171 -22.081 1.00 92.38 147 VAL A O 1
ATOM 1131 N N . CYS A 1 148 ? 6.321 6.053 -22.391 1.00 93.19 148 CYS A N 1
ATOM 1132 C CA . CYS A 1 148 ? 6.621 5.661 -21.016 1.00 93.19 148 CYS A CA 1
ATOM 1133 C C . CYS A 1 148 ? 8.125 5.612 -20.745 1.00 93.19 148 CYS A C 1
ATOM 1135 O O . CYS A 1 148 ? 8.543 5.959 -19.644 1.00 93.19 148 CYS A O 1
ATOM 1137 N N . SER A 1 149 ? 8.930 5.249 -21.747 1.00 94.00 149 SER A N 1
ATOM 1138 C CA . SER A 1 149 ? 10.388 5.328 -21.664 1.00 94.00 149 SER A CA 1
ATOM 1139 C C . SER A 1 149 ? 10.865 6.775 -21.466 1.00 94.00 149 SER A C 1
ATOM 1141 O O . SER A 1 149 ? 11.600 7.035 -20.519 1.00 94.00 149 SER A O 1
ATOM 1143 N N . ASP A 1 150 ? 10.372 7.741 -22.251 1.00 95.44 150 ASP A N 1
ATOM 1144 C CA . ASP A 1 150 ? 10.716 9.165 -22.077 1.00 95.44 150 ASP A CA 1
ATOM 1145 C C . ASP A 1 150 ? 10.303 9.702 -20.693 1.00 95.44 150 ASP A C 1
ATOM 1147 O O . ASP A 1 150 ? 11.090 10.355 -20.006 1.00 95.44 150 ASP A O 1
ATOM 1151 N N . LEU A 1 151 ? 9.089 9.385 -20.227 1.00 94.81 151 LEU A N 1
ATOM 1152 C CA . LEU A 1 151 ? 8.635 9.780 -18.888 1.00 94.81 151 LEU A CA 1
ATOM 1153 C C . LEU A 1 151 ? 9.500 9.174 -17.774 1.00 94.81 151 LEU A C 1
ATOM 1155 O O . LEU A 1 151 ? 9.797 9.863 -16.793 1.00 94.81 151 LEU A O 1
ATOM 1159 N N . LEU A 1 152 ? 9.916 7.914 -17.932 1.00 94.31 152 LEU A N 1
ATOM 1160 C CA . LEU A 1 152 ? 10.815 7.242 -17.002 1.00 94.31 152 LEU A CA 1
ATOM 1161 C C . LEU A 1 152 ? 12.176 7.937 -16.943 1.00 94.31 152 LEU A C 1
ATOM 1163 O O . LEU A 1 152 ? 12.611 8.290 -15.848 1.00 94.31 152 LEU A O 1
ATOM 1167 N N . GLU A 1 153 ? 12.807 8.216 -18.085 1.00 95.38 153 GLU A N 1
ATOM 1168 C CA . GLU A 1 153 ? 14.108 8.900 -18.113 1.00 95.38 153 GLU A CA 1
ATOM 1169 C C . GLU A 1 153 ? 14.034 10.305 -17.498 1.00 95.38 153 GLU A C 1
ATOM 1171 O O . GLU A 1 153 ? 14.909 10.703 -16.726 1.00 95.38 153 GLU A O 1
ATOM 1176 N N . ARG A 1 154 ? 12.946 11.048 -17.741 1.00 94.75 154 ARG A N 1
ATOM 1177 C CA . ARG A 1 154 ? 12.735 12.369 -17.123 1.00 94.75 154 ARG A CA 1
ATOM 1178 C C . ARG A 1 154 ? 12.625 12.307 -15.603 1.00 94.75 154 ARG A C 1
ATOM 1180 O O . ARG A 1 154 ? 13.044 13.250 -14.933 1.00 94.75 154 ARG A O 1
ATOM 1187 N N . GLN A 1 155 ? 12.019 11.258 -15.050 1.00 94.25 155 GLN A N 1
ATOM 1188 C CA . GLN A 1 155 ? 11.923 11.084 -13.597 1.00 94.25 155 GLN A CA 1
ATOM 1189 C C . GLN A 1 155 ? 13.220 10.531 -13.003 1.00 94.25 155 GLN A C 1
ATOM 1191 O O . GLN A 1 155 ? 13.619 10.965 -11.921 1.00 94.25 155 GLN A O 1
ATOM 1196 N N . ARG A 1 156 ? 13.926 9.659 -13.731 1.00 93.50 156 ARG A N 1
ATOM 1197 C CA . ARG A 1 156 ? 15.261 9.173 -13.364 1.00 93.50 156 ARG A CA 1
ATOM 1198 C C . ARG A 1 156 ? 16.256 10.322 -13.252 1.00 93.50 156 ARG A C 1
ATOM 1200 O O . ARG A 1 156 ? 16.933 10.439 -12.237 1.00 93.50 156 ARG A O 1
ATOM 1207 N N . ALA A 1 157 ? 16.264 11.241 -14.217 1.00 94.4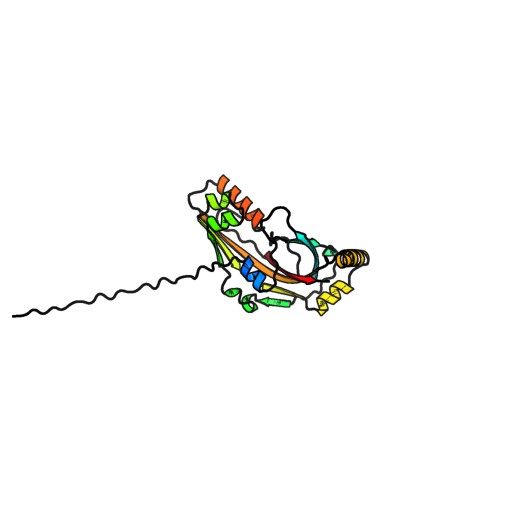4 157 ALA A N 1
ATOM 1208 C CA . ALA A 1 157 ? 17.099 12.444 -14.176 1.00 94.44 157 ALA A CA 1
ATOM 1209 C C . ALA A 1 157 ? 16.837 13.336 -12.943 1.00 94.44 157 ALA A C 1
ATOM 1211 O O . ALA A 1 157 ? 17.699 14.117 -12.550 1.00 94.44 157 ALA A O 1
ATOM 1212 N N . LYS A 1 158 ? 15.662 13.214 -12.311 1.00 93.19 158 LYS A N 1
ATOM 1213 C CA . LYS A 1 158 ? 15.295 13.917 -11.070 1.00 93.19 158 LYS A CA 1
ATOM 1214 C C . LYS A 1 158 ? 15.580 13.106 -9.798 1.00 93.19 158 LYS A C 1
ATOM 1216 O O . LYS A 1 158 ? 15.238 13.568 -8.713 1.00 93.19 158 LYS A O 1
ATOM 1221 N N . GLY A 1 159 ? 16.121 11.890 -9.910 1.00 91.94 159 GLY A N 1
ATOM 1222 C CA . GLY A 1 159 ? 16.261 10.952 -8.789 1.00 91.94 159 GLY A CA 1
ATOM 1223 C C . GLY A 1 159 ? 14.916 10.489 -8.209 1.00 91.94 159 GLY A C 1
ATOM 1224 O O . GLY A 1 159 ? 14.830 10.121 -7.034 1.00 91.94 159 GLY A O 1
ATOM 1225 N N . ASN A 1 160 ? 13.842 10.558 -9.004 1.00 90.69 160 ASN A N 1
ATOM 1226 C CA . ASN A 1 160 ? 12.473 10.293 -8.561 1.00 90.69 160 ASN A CA 1
ATOM 1227 C C . ASN A 1 160 ? 11.774 9.192 -9.374 1.00 90.69 160 ASN A C 1
ATOM 1229 O O . ASN A 1 160 ? 10.552 9.214 -9.521 1.00 90.69 160 ASN A O 1
ATOM 1233 N N . ALA A 1 161 ? 12.547 8.249 -9.914 1.00 93.50 161 ALA A N 1
ATOM 1234 C CA . ALA A 1 161 ? 12.034 7.0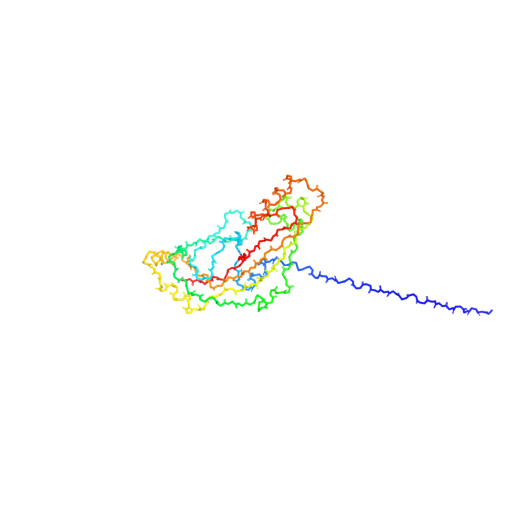61 -10.580 1.00 93.50 161 ALA A CA 1
ATOM 1235 C C . ALA A 1 161 ? 12.251 5.826 -9.708 1.00 93.50 161 ALA A C 1
ATOM 1237 O O . ALA A 1 161 ? 13.370 5.545 -9.282 1.00 93.50 161 ALA A O 1
ATOM 1238 N N . TYR A 1 162 ? 11.171 5.092 -9.461 1.00 91.75 162 TYR A N 1
ATOM 1239 C CA . TYR A 1 162 ? 11.187 3.871 -8.672 1.00 91.75 162 TYR A CA 1
ATOM 1240 C C . TYR A 1 162 ? 10.393 2.776 -9.374 1.00 91.75 162 TYR A C 1
ATOM 1242 O O . TYR A 1 162 ? 9.448 3.051 -10.119 1.00 91.75 162 TYR A O 1
ATOM 1250 N N . GLN A 1 163 ? 10.747 1.528 -9.093 1.00 91.75 163 GLN A N 1
ATOM 1251 C CA . GLN A 1 163 ? 9.954 0.365 -9.463 1.00 91.75 163 GLN A CA 1
ATOM 1252 C C . GLN A 1 163 ? 9.483 -0.359 -8.212 1.00 91.75 163 GLN A C 1
ATOM 1254 O O . GLN A 1 163 ? 10.258 -0.564 -7.279 1.00 91.75 163 GLN A O 1
ATOM 1259 N N . VAL A 1 164 ? 8.221 -0.776 -8.201 1.00 89.31 164 VAL A N 1
ATOM 1260 C CA . VAL A 1 164 ? 7.711 -1.662 -7.156 1.00 89.31 164 VAL A CA 1
ATOM 1261 C C . VAL A 1 164 ? 8.289 -3.056 -7.387 1.00 89.31 164 VAL A C 1
ATOM 1263 O O . VAL A 1 164 ? 7.960 -3.708 -8.372 1.00 89.31 164 VAL A O 1
ATOM 1266 N N . VAL A 1 165 ? 9.154 -3.519 -6.494 1.00 87.81 165 VAL A N 1
ATOM 1267 C CA . VAL A 1 165 ? 9.741 -4.869 -6.547 1.00 87.81 165 VAL A CA 1
ATOM 1268 C C . VAL A 1 165 ? 8.809 -5.875 -5.888 1.00 87.81 165 VAL A C 1
ATOM 1270 O O . VAL A 1 165 ? 8.558 -6.951 -6.429 1.00 87.81 165 VAL A O 1
ATOM 1273 N N . GLY A 1 166 ? 8.276 -5.486 -4.730 1.00 84.81 166 GLY A N 1
ATOM 1274 C CA . GLY A 1 166 ? 7.445 -6.328 -3.891 1.00 84.81 166 GLY A CA 1
ATOM 1275 C C . GLY A 1 166 ? 6.323 -5.551 -3.230 1.00 84.81 166 GLY A C 1
ATOM 1276 O O . GLY A 1 166 ? 6.440 -4.351 -2.969 1.00 84.81 166 GLY A O 1
ATOM 1277 N N . ALA A 1 167 ? 5.234 -6.248 -2.944 1.00 84.56 167 ALA A N 1
ATOM 1278 C CA . ALA A 1 167 ? 4.086 -5.709 -2.248 1.00 84.56 167 ALA A CA 1
ATOM 1279 C C . ALA A 1 167 ? 3.633 -6.678 -1.156 1.00 84.56 167 ALA A C 1
ATOM 1281 O O . ALA A 1 167 ? 3.416 -7.867 -1.396 1.00 84.56 167 ALA A O 1
ATOM 1282 N N . PHE A 1 168 ? 3.456 -6.148 0.049 1.00 81.56 168 PHE A N 1
ATOM 1283 C CA . PHE A 1 168 ? 2.806 -6.862 1.135 1.00 81.56 168 PHE A CA 1
ATOM 1284 C C . PHE A 1 168 ? 1.298 -6.658 1.011 1.00 81.56 168 PHE A C 1
ATOM 1286 O O . PHE A 1 168 ? 0.825 -5.519 1.063 1.00 81.56 168 PHE A O 1
ATOM 1293 N N . LYS A 1 169 ? 0.541 -7.743 0.872 1.00 81.56 169 LYS A N 1
ATOM 1294 C CA . LYS A 1 169 ? -0.915 -7.732 0.730 1.00 81.56 169 LYS A CA 1
ATOM 1295 C C . LYS A 1 169 ? -1.577 -8.484 1.873 1.00 81.56 169 LYS A C 1
ATOM 1297 O O . LYS A 1 169 ? -1.084 -9.512 2.322 1.00 81.56 169 LYS A O 1
ATOM 1302 N N . ALA A 1 170 ? -2.697 -7.965 2.349 1.00 79.44 170 ALA A N 1
ATOM 1303 C CA . ALA A 1 170 ? -3.472 -8.545 3.425 1.00 79.44 170 ALA A CA 1
ATOM 1304 C C . ALA A 1 170 ? -4.936 -8.108 3.356 1.00 79.44 170 ALA A C 1
ATOM 1306 O O . ALA A 1 170 ? -5.281 -7.046 2.845 1.00 79.44 170 ALA A O 1
ATOM 1307 N N . ASP A 1 171 ? -5.794 -8.905 3.965 1.00 79.62 171 ASP A N 1
ATOM 1308 C CA . ASP A 1 171 ? -7.121 -8.472 4.364 1.00 79.62 171 ASP A CA 1
ATOM 1309 C C . ASP A 1 171 ? -7.011 -7.814 5.745 1.00 79.62 171 ASP A C 1
ATOM 1311 O O . ASP A 1 171 ? -6.300 -8.316 6.618 1.00 79.62 171 ASP A O 1
ATOM 1315 N N . LEU A 1 172 ? -7.725 -6.717 5.978 1.00 76.81 172 LEU A N 1
ATOM 1316 C CA . LEU A 1 172 ? -7.839 -6.120 7.301 1.00 76.81 172 LEU A CA 1
ATOM 1317 C C . LEU A 1 172 ? -9.209 -6.316 7.901 1.00 76.81 172 LEU A C 1
ATOM 1319 O O . LEU A 1 172 ? -10.208 -5.909 7.324 1.00 76.81 172 LEU A O 1
ATOM 1323 N N . GLU A 1 173 ? -9.238 -6.839 9.117 1.00 79.44 173 GLU A N 1
ATOM 1324 C CA . GLU A 1 173 ? -10.431 -6.894 9.947 1.00 79.44 173 GLU A CA 1
ATOM 1325 C C . GLU A 1 173 ? -10.358 -5.847 11.055 1.00 79.44 173 GLU A C 1
ATOM 1327 O O . GLU A 1 173 ? -9.368 -5.753 11.786 1.00 79.44 173 GLU A O 1
ATOM 1332 N N . TYR A 1 174 ? -11.444 -5.093 11.218 1.00 76.81 174 TYR A N 1
ATOM 1333 C CA . TYR A 1 174 ? -11.547 -4.055 12.236 1.00 76.81 174 TYR A CA 1
ATOM 1334 C C . TYR A 1 174 ? -12.572 -4.416 13.297 1.00 76.81 174 TYR A C 1
ATOM 1336 O O . TYR A 1 174 ? -13.723 -4.759 13.009 1.00 76.81 174 TYR A O 1
ATOM 1344 N N . LYS A 1 175 ? -12.168 -4.250 14.557 1.00 80.31 175 LYS A N 1
ATOM 1345 C CA . LYS A 1 175 ? -13.054 -4.344 15.714 1.00 80.31 175 LYS A CA 1
ATOM 1346 C C . LYS A 1 175 ? -13.009 -3.049 16.513 1.00 80.31 175 LYS A C 1
ATOM 1348 O O . LYS A 1 175 ? -12.031 -2.765 17.211 1.00 80.31 175 LYS A O 1
ATOM 1353 N N . LEU A 1 176 ? -14.101 -2.294 16.429 1.00 83.38 176 LEU A N 1
ATOM 1354 C CA . LEU A 1 176 ? -14.295 -1.042 17.155 1.00 83.38 176 LEU A CA 1
ATOM 1355 C C . LEU A 1 176 ? -14.915 -1.325 18.527 1.00 83.38 176 LEU A C 1
ATOM 1357 O O . LEU A 1 176 ? -15.960 -1.966 18.624 1.00 83.38 176 LEU A O 1
ATOM 1361 N N . THR A 1 177 ? -14.296 -0.817 19.590 1.00 84.50 177 THR A N 1
ATOM 1362 C CA . THR A 1 177 ? -14.845 -0.882 20.949 1.00 84.50 177 THR A CA 1
ATOM 1363 C C . THR A 1 177 ? -15.201 0.526 21.399 1.00 84.50 177 THR A C 1
ATOM 1365 O O . THR A 1 177 ? -14.306 1.331 21.655 1.00 84.50 177 THR A O 1
ATOM 1368 N N . TYR A 1 178 ? -16.490 0.833 21.523 1.00 83.19 178 TYR A N 1
ATOM 1369 C CA . TYR A 1 178 ? -16.974 2.155 21.931 1.00 83.19 178 TYR A CA 1
ATOM 1370 C C . TYR A 1 178 ? -16.892 2.353 23.453 1.00 83.19 178 TYR A C 1
ATOM 1372 O O . TYR A 1 178 ? -17.086 1.413 24.220 1.00 83.19 178 TYR A O 1
ATOM 1380 N N 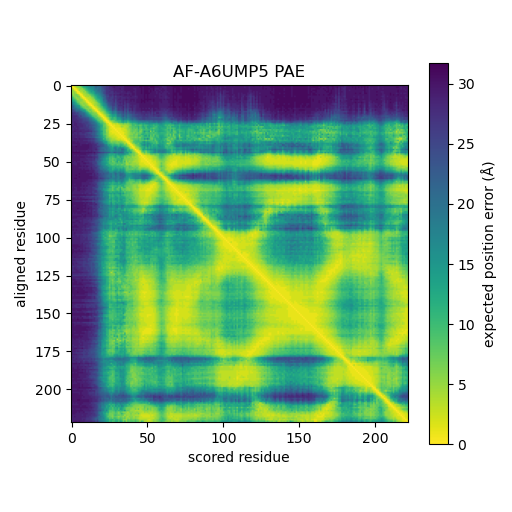. LYS A 1 179 ? -16.614 3.582 23.909 1.00 80.81 179 LYS A N 1
ATOM 1381 C CA . LYS A 1 179 ? -16.634 3.941 25.345 1.00 80.81 179 LYS A CA 1
ATOM 1382 C C . LYS A 1 179 ? -18.053 4.014 25.908 1.00 80.81 179 LYS A C 1
ATOM 1384 O O . LYS A 1 179 ? -18.247 3.832 27.104 1.00 80.81 179 LYS A O 1
ATOM 1389 N N . ARG A 1 180 ? -19.015 4.384 25.062 1.00 74.38 180 ARG A N 1
ATOM 1390 C CA . ARG A 1 180 ? -20.437 4.609 25.366 1.00 74.38 180 ARG A CA 1
ATOM 1391 C C . ARG A 1 180 ? -21.239 4.296 24.104 1.00 74.38 180 ARG A C 1
ATOM 1393 O O . ARG A 1 180 ? -20.657 4.307 23.021 1.00 74.38 180 ARG A O 1
ATOM 1400 N N . ALA A 1 181 ? -22.544 4.054 24.221 1.00 71.06 181 ALA A N 1
ATOM 1401 C CA . ALA A 1 181 ? -23.400 3.896 23.046 1.00 71.06 181 ALA A CA 1
ATOM 1402 C C . ALA A 1 181 ? -23.299 5.155 22.163 1.00 71.06 181 ALA A C 1
ATOM 1404 O O . ALA A 1 181 ? -23.751 6.232 22.550 1.00 71.06 181 ALA A O 1
ATOM 1405 N N . ALA A 1 182 ? -22.640 5.038 21.009 1.00 69.62 182 ALA A N 1
ATOM 1406 C CA . ALA A 1 182 ? -22.601 6.099 20.016 1.00 69.62 182 ALA A CA 1
ATOM 1407 C C . ALA A 1 182 ? -23.928 6.093 19.253 1.00 69.62 182 ALA A C 1
ATOM 1409 O O . ALA A 1 182 ? -2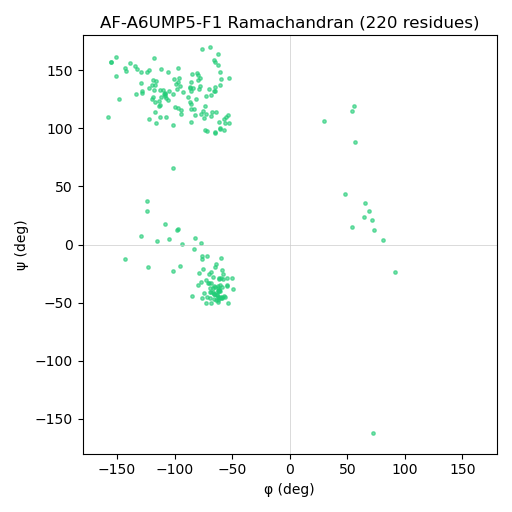4.417 5.030 18.869 1.00 69.62 182 ALA A O 1
ATOM 1410 N N . SER A 1 183 ? -24.513 7.269 19.019 1.00 78.25 183 SER A N 1
ATOM 1411 C CA . SER A 1 183 ? -25.663 7.362 18.120 1.00 78.25 183 SER A CA 1
ATOM 1412 C C . SER A 1 183 ? -25.258 6.929 16.707 1.00 78.25 183 SER A C 1
ATOM 1414 O O . SER A 1 183 ? -24.092 7.054 16.321 1.00 78.25 183 SER A O 1
ATOM 1416 N N . ALA A 1 184 ? -26.216 6.454 15.908 1.00 79.19 184 ALA A N 1
ATOM 1417 C CA . ALA A 1 184 ? -25.945 5.986 14.545 1.00 79.19 184 ALA A CA 1
ATOM 1418 C C . ALA A 1 184 ? -25.232 7.046 13.677 1.00 79.19 184 ALA A C 1
ATOM 1420 O O . ALA A 1 184 ? -24.350 6.713 12.887 1.00 79.19 184 ALA A O 1
ATOM 1421 N N . GLY A 1 185 ? -25.555 8.333 13.867 1.00 82.06 185 GLY A N 1
ATOM 1422 C CA . GLY A 1 185 ? -24.885 9.439 13.176 1.00 82.06 185 GLY A CA 1
ATOM 1423 C C . GLY A 1 185 ? -23.412 9.594 13.564 1.00 82.06 185 GLY A C 1
ATOM 1424 O O . GLY A 1 185 ? -22.559 9.750 12.693 1.00 82.06 185 GLY A O 1
ATOM 1425 N N . ILE A 1 186 ? -23.090 9.482 14.857 1.00 82.38 186 ILE A N 1
ATOM 1426 C CA . ILE A 1 186 ? -21.705 9.551 15.346 1.00 82.38 186 ILE A CA 1
ATOM 1427 C C . ILE A 1 186 ? -20.908 8.324 14.900 1.00 82.38 186 ILE A C 1
ATOM 1429 O O . ILE A 1 186 ? -19.767 8.467 14.466 1.00 82.38 186 ILE A O 1
ATOM 1433 N N . ALA A 1 187 ? -21.512 7.134 14.939 1.00 80.62 187 ALA A N 1
ATOM 1434 C CA . ALA A 1 187 ? -20.884 5.919 14.430 1.00 80.62 187 ALA A CA 1
ATOM 1435 C C . ALA A 1 187 ? -20.488 6.072 12.953 1.00 80.62 187 ALA A C 1
ATOM 1437 O O . ALA A 1 187 ? -19.353 5.771 12.599 1.00 80.62 187 ALA A O 1
ATOM 1438 N N . ARG A 1 188 ? -21.367 6.637 12.116 1.00 81.44 188 ARG A N 1
ATOM 1439 C CA . ARG A 1 188 ? -21.086 6.880 10.694 1.00 81.44 188 ARG A CA 1
ATOM 1440 C C . ARG A 1 188 ? -19.959 7.893 10.465 1.00 81.44 188 ARG A C 1
ATOM 1442 O O . ARG A 1 188 ? -19.171 7.729 9.538 1.00 81.44 188 ARG A O 1
ATOM 1449 N N . LEU A 1 189 ? -19.858 8.929 11.298 1.00 83.25 189 LEU A N 1
ATOM 1450 C CA . LEU A 1 189 ? -18.759 9.898 11.211 1.00 83.25 189 LEU A CA 1
ATOM 1451 C C . LEU A 1 189 ? -17.415 9.277 11.617 1.00 83.25 189 LEU A C 1
ATOM 1453 O O . LEU A 1 189 ? -16.420 9.509 10.940 1.00 83.25 189 LEU A O 1
ATOM 1457 N N . ILE A 1 190 ? -17.401 8.446 12.663 1.00 82.38 190 ILE A N 1
ATOM 1458 C CA . ILE A 1 190 ? -16.219 7.670 13.077 1.00 82.38 190 ILE A CA 1
ATOM 1459 C C . ILE A 1 190 ? -15.788 6.721 11.959 1.00 82.38 190 ILE A C 1
ATOM 1461 O O . ILE A 1 190 ? -14.614 6.665 11.617 1.00 82.38 190 ILE A O 1
ATOM 1465 N N . GLN A 1 191 ? -16.738 6.009 11.351 1.00 79.25 191 GLN A N 1
ATOM 1466 C CA . GLN A 1 191 ? -16.470 5.144 10.204 1.00 79.25 191 GLN A CA 1
ATOM 1467 C C . GLN A 1 191 ? -15.865 5.935 9.040 1.00 79.25 191 GLN A C 1
ATOM 1469 O O . GLN A 1 191 ? -14.855 5.525 8.492 1.00 79.25 191 GLN A O 1
ATOM 1474 N N . LYS A 1 192 ? -16.407 7.110 8.698 1.00 78.06 192 LYS A N 1
ATOM 1475 C CA . LYS A 1 192 ? -15.844 7.952 7.631 1.00 78.06 192 LYS A CA 1
ATOM 1476 C C . LYS A 1 192 ? -14.414 8.420 7.935 1.00 78.06 192 LYS A C 1
ATOM 1478 O O . LYS A 1 192 ? -13.587 8.456 7.031 1.00 78.06 192 LYS A O 1
ATOM 1483 N N . GLU A 1 193 ? -14.131 8.781 9.184 1.00 77.88 193 GLU A N 1
ATOM 1484 C CA . GLU A 1 193 ? -12.790 9.184 9.626 1.00 77.88 193 GLU A CA 1
ATOM 1485 C C . GLU A 1 193 ? -11.795 8.015 9.511 1.00 77.88 193 GLU A C 1
ATOM 1487 O O . GLU A 1 193 ? -10.735 8.160 8.910 1.00 77.88 193 GLU A O 1
ATOM 1492 N N . LEU A 1 194 ? -12.171 6.826 9.995 1.00 76.38 194 LEU A N 1
ATOM 1493 C CA . LEU A 1 194 ? -11.355 5.612 9.878 1.00 76.38 194 LEU A CA 1
ATOM 1494 C C . LEU A 1 194 ? -11.196 5.148 8.423 1.00 76.38 194 LEU A C 1
ATOM 1496 O O . LEU A 1 194 ? -10.135 4.658 8.052 1.00 76.38 194 LEU A O 1
ATOM 1500 N N . ALA A 1 195 ? -12.228 5.311 7.595 1.00 73.75 195 ALA A N 1
ATOM 1501 C CA . ALA A 1 195 ? -12.203 4.974 6.175 1.00 73.75 195 ALA A CA 1
ATOM 1502 C C . ALA A 1 195 ? -11.177 5.824 5.430 1.00 73.75 195 ALA A C 1
ATOM 1504 O O . ALA A 1 195 ? -10.420 5.302 4.618 1.00 73.75 195 ALA A O 1
ATOM 1505 N N . ALA A 1 196 ? -11.134 7.123 5.735 1.00 70.75 196 ALA A N 1
ATOM 1506 C CA . ALA A 1 196 ? -10.177 8.043 5.142 1.00 70.75 196 ALA A CA 1
ATOM 1507 C C . ALA A 1 196 ? -8.733 7.701 5.540 1.00 70.75 196 ALA A C 1
ATOM 1509 O O . ALA A 1 196 ? -7.855 7.702 4.683 1.00 70.75 196 ALA A O 1
ATOM 1510 N N . GLU A 1 197 ? -8.501 7.368 6.812 1.00 70.94 197 GLU A N 1
ATOM 1511 C CA . GLU A 1 197 ? -7.152 7.081 7.317 1.00 70.94 197 GLU A CA 1
ATOM 1512 C C . GLU A 1 197 ? -6.638 5.696 6.927 1.00 70.94 197 GLU A C 1
ATOM 1514 O O . GLU A 1 197 ? -5.445 5.491 6.753 1.00 70.94 197 GLU A O 1
ATOM 1519 N N . PHE A 1 198 ? -7.519 4.709 6.801 1.00 68.56 198 PHE A N 1
ATOM 1520 C CA . PHE A 1 198 ? -7.101 3.330 6.563 1.00 68.56 198 PHE A CA 1
ATOM 1521 C C . PHE A 1 198 ? -7.545 2.780 5.202 1.00 68.56 198 PHE A C 1
ATOM 1523 O O . PHE A 1 198 ? -7.277 1.617 4.905 1.00 68.56 198 PHE A O 1
ATOM 1530 N N . GLY A 1 199 ? -8.192 3.593 4.362 1.00 61.03 199 GLY A N 1
ATOM 1531 C CA . GLY A 1 199 ? -8.604 3.217 3.007 1.00 61.03 199 GLY A CA 1
ATOM 1532 C C . GLY A 1 199 ? -9.661 2.114 2.950 1.00 61.03 199 GLY A C 1
ATOM 1533 O O . GLY A 1 199 ? -9.587 1.265 2.064 1.00 61.03 199 GLY A O 1
ATOM 1534 N N . ILE A 1 200 ? -10.593 2.090 3.905 1.00 65.50 200 ILE A N 1
ATOM 1535 C CA . ILE A 1 200 ? -11.542 0.987 4.128 1.00 65.50 200 ILE A CA 1
ATOM 1536 C C . ILE A 1 200 ? -12.996 1.427 3.903 1.00 65.50 200 ILE A C 1
ATOM 1538 O O . ILE A 1 200 ? -13.402 2.472 4.396 1.00 65.50 200 ILE A O 1
ATOM 1542 N N . ASP A 1 201 ? -13.815 0.569 3.287 1.00 61.16 201 ASP A N 1
ATOM 1543 C CA . ASP A 1 201 ? -15.256 0.805 3.047 1.00 61.16 201 ASP A CA 1
ATOM 1544 C C . ASP A 1 201 ? -16.230 0.096 4.015 1.00 61.16 201 ASP A C 1
ATOM 1546 O O . ASP A 1 201 ? -16.478 -1.108 3.904 1.00 61.16 201 ASP A O 1
ATOM 1550 N N . PHE A 1 202 ? -16.803 0.824 4.979 1.00 61.84 202 PHE A N 1
ATOM 1551 C CA . PHE A 1 202 ? -17.654 0.256 6.044 1.00 61.84 202 PHE A CA 1
ATOM 1552 C C . PHE A 1 202 ? -18.956 -0.387 5.540 1.00 61.84 202 PHE A C 1
ATOM 1554 O O . PHE A 1 202 ? -19.880 0.302 5.118 1.00 61.84 202 PHE A O 1
ATOM 1561 N N . GLU A 1 203 ? -19.072 -1.710 5.704 1.00 57.62 203 GLU A N 1
ATOM 1562 C CA . GLU A 1 203 ? -20.316 -2.471 5.584 1.00 57.62 203 GLU A CA 1
ATOM 1563 C C . GLU A 1 203 ? -20.962 -2.644 6.970 1.00 57.62 203 GLU A C 1
ATOM 1565 O O . GLU A 1 203 ? -20.453 -3.338 7.852 1.00 57.62 203 GLU A O 1
ATOM 1570 N N . GLY A 1 204 ? -22.118 -2.010 7.183 1.00 55.16 204 GLY A N 1
ATOM 1571 C CA . GLY A 1 204 ? -22.921 -2.189 8.397 1.00 55.16 204 GLY A CA 1
ATOM 1572 C C . GLY A 1 204 ? -22.342 -1.555 9.675 1.00 55.16 204 GLY A C 1
ATOM 1573 O O . GLY A 1 204 ? -21.534 -0.627 9.641 1.00 55.16 204 GLY A O 1
ATOM 1574 N N . GLN A 1 205 ? -22.838 -1.997 10.841 1.00 52.59 205 GLN A N 1
ATOM 1575 C CA . GLN A 1 205 ? -22.631 -1.273 12.107 1.00 52.59 205 GLN A CA 1
ATOM 1576 C C . GLN A 1 205 ? -21.456 -1.742 12.979 1.00 52.59 205 GLN A C 1
ATOM 1578 O O . GLN A 1 205 ? -21.066 -0.968 13.849 1.00 52.59 205 GLN A O 1
ATOM 1583 N N . GLN A 1 206 ? -20.890 -2.953 12.827 1.00 52.16 206 GLN A N 1
ATOM 1584 C CA . GLN A 1 206 ? -19.981 -3.473 13.878 1.00 52.16 206 GLN A CA 1
ATOM 1585 C C . GLN A 1 206 ? -18.753 -4.288 13.456 1.00 52.16 206 GLN A C 1
ATOM 1587 O O . GLN A 1 206 ? -17.862 -4.481 14.284 1.00 52.16 206 GLN A O 1
ATOM 1592 N N . ARG A 1 207 ? -18.640 -4.735 12.208 1.00 56.53 207 ARG A N 1
ATOM 1593 C CA . ARG A 1 207 ? -17.441 -5.418 11.707 1.00 56.53 207 ARG A CA 1
ATOM 1594 C C . ARG A 1 207 ? -17.296 -5.098 10.241 1.00 56.53 207 ARG A C 1
ATOM 1596 O O . ARG A 1 207 ? -18.223 -5.348 9.485 1.00 56.53 207 ARG A O 1
ATOM 1603 N N . GLN A 1 208 ? -16.139 -4.586 9.866 1.00 59.97 208 GLN A N 1
ATOM 1604 C CA . GLN A 1 208 ? -15.813 -4.395 8.470 1.00 59.97 208 GLN A CA 1
ATOM 1605 C C . GLN A 1 208 ? -14.450 -5.015 8.179 1.00 59.97 208 GLN A C 1
ATOM 1607 O O . GLN A 1 208 ? -13.523 -4.922 8.989 1.00 59.97 208 GLN A O 1
ATOM 1612 N N . VAL A 1 209 ? -14.391 -5.671 7.021 1.00 60.00 209 VAL A N 1
ATOM 1613 C CA . VAL A 1 209 ? -13.220 -6.314 6.449 1.00 60.00 209 VAL A CA 1
ATOM 1614 C C . VAL A 1 209 ? -12.836 -5.569 5.170 1.00 60.00 209 VAL A C 1
ATOM 1616 O O . VAL A 1 209 ? -13.633 -5.517 4.238 1.00 60.00 209 VAL A O 1
ATOM 1619 N N . GLY A 1 210 ? -11.638 -4.996 5.102 1.00 62.84 210 GLY A N 1
ATOM 1620 C CA . GLY A 1 210 ? -11.029 -4.601 3.834 1.00 62.84 210 GLY A CA 1
ATOM 1621 C C . GLY A 1 210 ? -10.352 -5.822 3.223 1.00 62.84 210 GLY A C 1
ATOM 1622 O O . GLY A 1 210 ? -9.452 -6.372 3.847 1.00 62.84 210 GLY A O 1
ATOM 1623 N N . LYS A 1 211 ? -10.793 -6.297 2.055 1.00 65.31 211 LYS A N 1
ATOM 1624 C CA . LYS A 1 211 ? -10.236 -7.507 1.425 1.00 65.31 211 LYS A CA 1
ATOM 1625 C C . LYS A 1 211 ? -9.216 -7.160 0.343 1.00 65.31 211 LYS A C 1
ATOM 1627 O O . LYS A 1 211 ? -9.458 -6.285 -0.479 1.00 65.31 211 LYS A O 1
ATOM 1632 N N . GLY A 1 212 ? -8.118 -7.901 0.312 1.00 60.69 212 GLY A N 1
ATOM 1633 C CA . GLY A 1 212 ? -7.102 -7.899 -0.730 1.00 60.69 212 GLY A CA 1
ATOM 1634 C C . GLY A 1 212 ? -6.279 -6.620 -0.797 1.00 60.69 212 GLY A C 1
ATOM 1635 O O . GLY A 1 212 ? -5.828 -6.264 -1.882 1.00 60.69 212 GLY A O 1
ATOM 1636 N N . LEU A 1 213 ? -6.104 -5.931 0.327 1.00 73.00 213 LEU A N 1
ATOM 1637 C CA . LEU A 1 213 ? -5.481 -4.618 0.397 1.00 73.00 213 LEU A CA 1
ATOM 1638 C C . LEU A 1 213 ? -3.954 -4.742 0.462 1.00 73.00 213 LEU A C 1
ATOM 1640 O O . LEU A 1 213 ? -3.405 -5.546 1.210 1.00 73.00 213 LEU A O 1
ATOM 1644 N N . PHE A 1 214 ? -3.241 -3.943 -0.317 1.00 73.25 214 PHE A N 1
ATOM 1645 C CA . PHE A 1 214 ? -1.790 -3.830 -0.192 1.00 73.25 214 PHE A CA 1
ATOM 1646 C C . PHE A 1 214 ? -1.473 -2.898 0.992 1.00 73.25 214 PHE A C 1
ATOM 1648 O O . PHE A 1 214 ? -2.164 -1.914 1.181 1.00 73.25 214 PHE A O 1
ATOM 1655 N N . TYR A 1 215 ? -0.448 -3.155 1.804 1.00 71.69 215 TYR A N 1
ATOM 1656 C CA . TYR A 1 215 ? -0.122 -2.313 2.979 1.00 71.69 215 TYR A CA 1
ATOM 1657 C C . TYR A 1 215 ? 1.287 -1.750 2.988 1.00 71.69 215 TYR A C 1
ATOM 1659 O O . TYR A 1 215 ? 1.565 -0.787 3.704 1.00 71.69 215 TYR A O 1
ATOM 1667 N N . GLY A 1 216 ? 2.184 -2.345 2.215 1.00 75.94 216 GLY A N 1
ATOM 1668 C CA . GLY A 1 216 ? 3.562 -1.904 2.132 1.00 75.94 216 GLY A CA 1
ATOM 1669 C C . GLY A 1 216 ? 4.129 -2.229 0.770 1.00 75.94 216 GLY A C 1
ATOM 1670 O O . GLY A 1 216 ? 3.803 -3.268 0.194 1.00 75.94 216 GLY A O 1
ATOM 1671 N N . LEU A 1 217 ? 4.996 -1.348 0.281 1.00 78.88 217 LEU A N 1
ATOM 1672 C CA . LEU A 1 217 ? 5.713 -1.539 -0.973 1.00 78.88 217 LEU A CA 1
ATOM 1673 C C . LEU A 1 217 ? 7.214 -1.541 -0.722 1.00 78.88 217 LEU A C 1
ATOM 1675 O O . LEU A 1 217 ? 7.732 -0.716 0.037 1.00 78.88 217 LEU A O 1
ATOM 1679 N N . TYR A 1 218 ? 7.894 -2.467 -1.384 1.00 81.06 218 TYR A N 1
ATOM 1680 C CA . TYR A 1 218 ? 9.337 -2.467 -1.513 1.00 81.06 218 TYR A CA 1
ATOM 1681 C C . TYR A 1 218 ? 9.689 -1.842 -2.862 1.00 81.06 218 TYR A C 1
ATOM 1683 O O . TYR A 1 218 ? 9.270 -2.332 -3.914 1.00 81.06 218 TYR A O 1
ATOM 1691 N N . LEU A 1 219 ? 10.394 -0.712 -2.816 1.00 84.06 219 LEU A N 1
ATOM 1692 C CA . LEU A 1 219 ? 10.727 0.091 -3.988 1.00 84.06 219 LEU A CA 1
ATOM 1693 C C . LEU A 1 219 ? 12.221 -0.009 -4.281 1.00 84.06 219 LEU A C 1
ATOM 1695 O O . LEU A 1 219 ? 13.037 0.198 -3.384 1.00 84.06 219 LEU A O 1
ATOM 1699 N N . ASP A 1 220 ? 12.558 -0.242 -5.544 1.00 86.06 220 ASP A N 1
ATOM 1700 C CA . ASP A 1 220 ? 13.920 -0.121 -6.058 1.00 86.06 220 ASP A CA 1
ATOM 1701 C C . ASP A 1 220 ? 14.082 1.204 -6.802 1.00 86.06 220 ASP A C 1
ATOM 1703 O O . ASP A 1 220 ? 13.153 1.675 -7.466 1.00 86.06 220 ASP A O 1
ATOM 1707 N N . THR A 1 221 ? 15.248 1.828 -6.660 1.00 88.81 221 THR A N 1
ATOM 1708 C CA . THR A 1 221 ? 15.547 3.103 -7.328 1.00 88.81 221 THR A CA 1
ATOM 1709 C C . THR A 1 221 ? 16.067 2.812 -8.727 1.00 88.81 221 THR A C 1
ATOM 1711 O O . THR A 1 221 ? 16.935 1.959 -8.895 1.00 88.81 221 THR A O 1
ATOM 1714 N N . LEU A 1 222 ? 15.533 3.514 -9.728 1.00 85.75 222 LEU A N 1
ATOM 1715 C CA . LEU A 1 222 ? 15.837 3.267 -11.138 1.00 85.75 222 LEU A CA 1
ATOM 1716 C C . LEU A 1 222 ? 16.835 4.234 -11.745 1.00 85.75 222 LEU A C 1
ATOM 1718 O O . LEU A 1 222 ? 16.859 5.423 -11.366 1.00 85.75 222 LEU A O 1
#

Organism: Sinorhizobium medicae (strain WSM419) (NCBI:txid366394)

Secondary structure (DSSP, 8-state):
------------------------S-HHHHHHHTTPEE-S-GGGPPPTT-EEEEEE-TTSSS--EEEEESS-GGGS---S--EEEEGGGGTGGGS-EEEEEHHHHHHTT-HHHHHHEEEEEEEEEEEEEEE--HHHHHHHHHT--HHHHHHHHHHHTTT--EEEEEEEEEEEEEEEEESS---HHHHHHHHHHHHHHHT----SSS-EEEEEEEEEEEEEE-

Foldseek 3Di:
DDDDDDDDDDDDPPPPPPPPPQPPDDPCVLCVVVQWQFEPALAPDDAALFKWFWDDDPDFDDRHIDIDGLDDVVQWDADPDWDKDACVVSVCVSPQKHKQALVNCVNRVLPLLSVWFRIKIKGWAPKMKTFDDPVRSVVRLVSGDPSSVVSQVVCLVVQGIKGFGMWIWTKIKMFTHTPDDDDPVSQVVSVVSCCRGHVFDDDDRGMGIRPGTTTTTNIDGD

Sequence (222 aa):
MVRSIFSSVLALVLVGCGQTDFVTYSPTTILAKYGYSIHVPPSSLHGPGNLVWKRQAASSSENQLILGDICSPKFIAFPDSLSRSSAESLDFSKNRDFKFTANGLKKLGLQLSATYLSSVNISFKNTEVQEYSLEDLRSIRNSLGPVCSDLLERQRAKGNAYQVVGAFKADLEYKLTYKRAASAGIARLIQKELAAEFGIDFEGQQRQVGKGLFYGLYLDTL

Nearest PDB structures (foldseek):
  7n52-assembly4_D  TM=5.944E-01  e=7.764E-08  Runella zeae
  7n52-assembly2_B  TM=5.398E-01  e=6.904E-08  Runella zeae
  7n52-assembly3_C  TM=5.768E-01  e=1.228E-06  Runella zeae
  7n52-assembly1_A  TM=5.367E-01  e=2.635E-06  Runella zeae
  8sl0-assembly1_A  TM=3.779E-01  e=2.698E-03  Vitiosangium sp. GDMCC 1.1324

Solvent-accessible surface area (backbone atoms only — not comparable to full-atom values): 12736 Å² total; per-residue (Å²): 134,88,90,82,88,84,82,84,83,79,80,80,80,78,77,76,76,78,76,74,80,76,64,88,62,52,75,64,58,57,41,43,76,74,61,22,51,54,39,71,38,21,65,75,62,76,55,50,61,40,39,30,28,75,42,74,52,95,83,60,92,75,80,46,43,43,76,43,68,58,42,60,68,93,68,53,70,75,77,93,75,66,49,73,45,60,34,59,83,72,64,46,70,83,70,38,62,40,73,37,39,28,70,52,29,42,75,71,69,33,57,67,43,26,72,46,28,49,31,40,37,42,35,61,36,84,51,32,34,37,28,52,54,77,66,54,47,50,48,40,66,70,63,43,48,73,69,44,44,53,46,43,53,60,27,32,78,67,78,40,26,30,31,28,42,28,27,37,31,24,23,39,40,43,44,72,38,62,70,56,93,66,53,73,68,56,48,52,52,37,48,53,54,50,20,66,64,55,41,40,80,80,55,80,92,70,58,35,67,39,75,78,26,34,54,27,37,29,71,44,83,94

pLDDT: mean 72.03, std 16.4, range [34.59, 95.44]

Mean predicted aligned error: 12.79 Å

Radius of gyration: 23.88 Å; Cα contacts (8 Å, |Δi|>4): 375; chains: 1; bounding box: 43×49×104 Å